Protein AF-0000000086528369 (afdb_homodimer)

Radius of gyration: 22.93 Å; Cα contacts (8 Å, |Δi|>4): 618; chains: 2; bounding box: 68×56×81 Å

Foldseek 3Di:
DWAEEEQEAALFPQSVLLLLVQLVVCLVVVHEYEYEYEDELPPDCPVVVPDDSVVVVVVSVVSRCVGQVVSVVSCVVSVGHYHYYYHYADPPPGDPLNRSQVVCVVVVGQEYTGEQDDDVPPPPDPGDPSRVVNVVRHPHYYHYGYPPDPRPPPPPPPPPPPPPPDD/DWAEEEQEAALFPQSVLLLVVQLVVCLVVVHEYEYEYEDELPPDCPVVVPDDSVVVSVVSVVSRVVGQVVSVVSCVVSVGHYHYYYHYADPPPGDPLNRSQVVCVVVVGQEYTGEQDDDVPPPPDPGDPSRVVNVVRHPHYYHYGYPPDDRPPPPPPPPPPPPPPDD

Organism: NCBI:txid488447

Secondary structure (DSSP, 8-state):
---EEEEEE-SSHHHHHHHHHHHHHHHHHT-EEEEEEEE------GGGGT--HHHHHHHHHHHHHHHHHHHHHHHHHTT-----EEEEPPTTT--HHHHHHHHHHHTT-SEEEEES--TTTTSS-SS-HHHHHHHHH-SS-EEEE-TTS------------------/---EEEEEE-SSHHHHHHHHHHHHHHHHHT-EEEEEEEE------GGGGT--HHHHHHHHHHHHHHHHHHHHHHHHHTT-----EEEEPPTTT--HHHHHHHHHHHTT-SEEEEES--TT-SSS-SS-HHHHHHHHH-SS-EEEE-TTS------------------

pLDDT: mean 82.81, std 19.91, range [28.86, 98.88]

Structure (mmCIF, N/CA/C/O backbone):
data_AF-0000000086528369-model_v1
#
loop_
_entity.id
_entity.type
_entity.pdbx_description
1 polymer 'Universal stress protein'
#
loop_
_atom_site.group_PDB
_atom_site.id
_atom_site.type_symbol
_atom_site.label_atom_id
_atom_site.label_alt_id
_atom_site.label_comp_id
_atom_site.label_asym_id
_atom_site.label_entity_id
_atom_site.label_seq_id
_atom_site.pdbx_PDB_ins_code
_atom_site.Cartn_x
_atom_site.Cartn_y
_atom_site.Cartn_z
_atom_site.occupancy
_atom_site.B_iso_or_equiv
_atom_site.auth_seq_id
_atom_site.auth_comp_id
_atom_site.auth_asym_id
_atom_site.auth_atom_id
_atom_site.pdbx_PDB_model_num
ATOM 1 N N . MET A 1 1 ? 15.805 -1.654 4.07 1 79.88 1 MET A N 1
ATOM 2 C CA . MET A 1 1 ? 15.266 -1.807 2.725 1 79.88 1 MET A CA 1
ATOM 3 C C . MET A 1 1 ? 14.648 -3.188 2.539 1 79.88 1 MET A C 1
ATOM 5 O O . MET A 1 1 ? 14.828 -4.07 3.381 1 79.88 1 MET A O 1
ATOM 9 N N . TYR A 1 2 ? 13.656 -3.344 1.543 1 91.25 2 TYR A N 1
ATOM 10 C CA . TYR A 1 2 ? 12.953 -4.602 1.339 1 91.25 2 TYR A CA 1
ATOM 11 C C . TYR A 1 2 ? 13.883 -5.668 0.774 1 91.25 2 TYR A C 1
ATOM 13 O O . TYR A 1 2 ? 14.734 -5.371 -0.068 1 91.25 2 TYR A O 1
ATOM 21 N N . SER A 1 3 ? 13.789 -6.875 1.273 1 96.06 3 SER A N 1
ATOM 22 C CA . SER A 1 3 ? 14.656 -7.98 0.874 1 96.06 3 SER A CA 1
ATOM 23 C C . SER A 1 3 ? 13.875 -9.047 0.116 1 96.06 3 SER A C 1
ATOM 25 O O . SER A 1 3 ? 14.406 -9.672 -0.807 1 96.06 3 SER A O 1
ATOM 27 N N . ASN A 1 4 ? 12.695 -9.328 0.524 1 98.12 4 ASN A N 1
ATOM 28 C CA . ASN A 1 4 ? 11.812 -10.312 -0.088 1 98.12 4 ASN A CA 1
ATOM 29 C C . ASN A 1 4 ? 10.453 -9.703 -0.432 1 98.12 4 ASN A C 1
ATOM 31 O O . ASN A 1 4 ? 9.664 -9.391 0.46 1 98.12 4 ASN A O 1
ATOM 35 N N . ILE A 1 5 ? 10.203 -9.625 -1.708 1 98.5 5 ILE A N 1
ATOM 36 C CA . ILE A 1 5 ? 9 -8.938 -2.164 1 98.5 5 ILE A CA 1
ATOM 37 C C . ILE A 1 5 ? 8.078 -9.93 -2.871 1 98.5 5 ILE A C 1
ATOM 39 O O . ILE A 1 5 ? 8.523 -10.703 -3.721 1 98.5 5 ILE A O 1
ATOM 43 N N . LEU A 1 6 ? 6.836 -9.992 -2.463 1 98.81 6 LEU A N 1
ATOM 44 C CA . LEU A 1 6 ? 5.809 -10.742 -3.178 1 98.81 6 LEU A CA 1
ATOM 45 C C . LEU A 1 6 ? 4.922 -9.797 -3.992 1 98.81 6 LEU A C 1
ATOM 47 O O . LEU A 1 6 ? 4.449 -8.789 -3.477 1 98.81 6 LEU A O 1
ATOM 51 N N . VAL A 1 7 ? 4.766 -10.078 -5.27 1 98.88 7 VAL A N 1
ATOM 52 C CA . VAL A 1 7 ? 3.822 -9.305 -6.074 1 98.88 7 VAL A CA 1
ATOM 53 C C . VAL A 1 7 ? 2.734 -10.227 -6.621 1 98.88 7 VAL A C 1
ATOM 55 O O . VAL A 1 7 ? 3.031 -11.281 -7.191 1 98.88 7 VAL A O 1
ATOM 58 N N . ALA A 1 8 ? 1.48 -9.852 -6.352 1 98.62 8 ALA A N 1
ATOM 59 C CA . ALA A 1 8 ? 0.336 -10.648 -6.793 1 98.62 8 ALA A CA 1
ATOM 60 C C . ALA A 1 8 ? -0.099 -10.25 -8.195 1 98.62 8 ALA A C 1
ATOM 62 O O . ALA A 1 8 ? -0.34 -9.07 -8.469 1 98.62 8 ALA A O 1
ATOM 63 N N . LEU A 1 9 ? -0.242 -11.258 -9.039 1 98 9 LEU A N 1
ATOM 64 C CA . LEU A 1 9 ? -0.611 -11.047 -10.43 1 98 9 LEU A CA 1
ATOM 65 C C . LEU A 1 9 ? -1.903 -11.781 -10.766 1 98 9 LEU A C 1
ATOM 67 O O . LEU A 1 9 ? -2.139 -12.891 -10.281 1 98 9 LEU A O 1
ATOM 71 N N . ASP A 1 10 ? -2.736 -11.133 -11.648 1 94.88 10 ASP A N 1
ATOM 72 C CA . ASP A 1 10 ? -3.973 -11.797 -12.047 1 94.88 10 ASP A CA 1
ATOM 73 C C . ASP A 1 10 ? -4.242 -11.625 -13.539 1 94.88 10 ASP A C 1
ATOM 75 O O . ASP A 1 10 ? -5.344 -11.906 -14.008 1 94.88 10 ASP A O 1
ATOM 79 N N . GLY A 1 11 ? -3.27 -11.062 -14.25 1 94.81 11 GLY A N 1
ATOM 80 C CA . GLY A 1 11 ? -3.387 -10.891 -15.688 1 94.81 11 GLY A CA 1
ATOM 81 C C . GLY A 1 11 ? -3.996 -9.555 -16.078 1 94.81 11 GLY A C 1
ATOM 82 O O . GLY A 1 11 ? -4.074 -9.227 -17.266 1 94.81 11 GLY A O 1
ATOM 83 N N . SER A 1 12 ? -4.492 -8.742 -15.203 1 93.06 12 SER A N 1
ATOM 84 C CA . SER A 1 12 ? -5.074 -7.43 -15.484 1 93.06 12 SER A CA 1
ATOM 85 C C . SER A 1 12 ? -3.992 -6.383 -15.727 1 93.06 12 SER A C 1
ATOM 87 O O . SER A 1 12 ? -2.83 -6.59 -15.375 1 93.06 12 SER A O 1
ATOM 89 N N . ASP A 1 13 ? -4.352 -5.258 -16.312 1 91.88 13 ASP A N 1
ATOM 90 C CA . ASP A 1 13 ? -3.447 -4.133 -16.516 1 91.88 13 ASP A CA 1
ATOM 91 C C . ASP A 1 13 ? -2.932 -3.58 -15.195 1 91.88 13 ASP A C 1
ATOM 93 O O . ASP A 1 13 ? -1.759 -3.219 -15.078 1 91.88 13 ASP A O 1
ATOM 97 N N . THR A 1 14 ? -3.809 -3.557 -14.227 1 93.56 14 THR A N 1
ATOM 98 C CA . THR A 1 14 ? -3.434 -3.02 -12.922 1 93.56 14 THR A CA 1
ATOM 99 C C . THR A 1 14 ? -2.391 -3.906 -12.25 1 93.56 14 THR A C 1
ATOM 101 O O . THR A 1 14 ? -1.441 -3.408 -11.641 1 93.56 14 THR A O 1
ATOM 104 N N . SER A 1 15 ? -2.562 -5.246 -12.367 1 96.19 15 SER A N 1
ATOM 105 C CA . SER A 1 15 ? -1.568 -6.137 -11.773 1 96.19 15 SER A CA 1
ATOM 106 C C . SER A 1 15 ? -0.247 -6.066 -12.539 1 96.19 15 SER A C 1
ATOM 108 O O . SER A 1 15 ? 0.821 -6.262 -11.953 1 96.19 15 SER A O 1
ATOM 110 N N . SER A 1 16 ? -0.316 -5.793 -13.852 1 95.88 16 SER A N 1
ATOM 111 C CA . SER A 1 16 ? 0.899 -5.578 -14.633 1 95.88 16 SER A CA 1
ATOM 112 C C . SER A 1 16 ? 1.646 -4.336 -14.156 1 95.88 16 SER A C 1
ATOM 114 O O . SER A 1 16 ? 2.875 -4.336 -14.07 1 95.88 16 SER A O 1
ATOM 116 N N . ARG A 1 17 ? 0.975 -3.309 -13.859 1 95.12 17 ARG A N 1
ATOM 117 C CA . ARG A 1 17 ? 1.581 -2.105 -13.305 1 95.12 17 ARG A CA 1
ATOM 118 C C . ARG A 1 17 ? 2.197 -2.387 -11.938 1 95.12 17 ARG A C 1
ATOM 120 O O . ARG A 1 17 ? 3.236 -1.822 -11.594 1 95.12 17 ARG A O 1
ATOM 127 N N . ALA A 1 18 ? 1.495 -3.23 -11.188 1 97.38 18 ALA A N 1
ATOM 128 C CA . ALA A 1 18 ? 2.059 -3.646 -9.906 1 97.38 18 ALA A CA 1
ATOM 129 C C . ALA A 1 18 ? 3.393 -4.363 -10.094 1 97.38 18 ALA A C 1
ATOM 131 O O . ALA A 1 18 ? 4.336 -4.152 -9.328 1 97.38 18 ALA A O 1
ATOM 132 N N . LEU A 1 19 ? 3.473 -5.199 -11.117 1 97.94 19 LEU A N 1
ATOM 133 C CA . LEU A 1 19 ? 4.73 -5.867 -11.43 1 97.94 19 LEU A CA 1
ATOM 134 C C . LEU A 1 19 ? 5.809 -4.855 -11.805 1 97.94 19 LEU A C 1
ATOM 136 O O . LEU A 1 19 ? 6.957 -4.98 -11.375 1 97.94 19 LEU A O 1
ATOM 140 N N . ASP A 1 20 ? 5.453 -3.859 -12.578 1 96.62 20 ASP A N 1
ATOM 141 C CA . ASP A 1 20 ? 6.402 -2.811 -12.93 1 96.62 20 ASP A CA 1
ATOM 142 C C . ASP A 1 20 ? 6.961 -2.129 -11.688 1 96.62 20 ASP A C 1
ATOM 144 O O . ASP A 1 20 ? 8.172 -1.925 -11.578 1 96.62 20 ASP A O 1
ATOM 148 N N . ALA A 1 21 ? 6.078 -1.82 -10.805 1 95.81 21 ALA A N 1
ATOM 149 C CA . ALA A 1 21 ? 6.496 -1.188 -9.555 1 95.81 21 ALA A CA 1
ATOM 150 C C . ALA A 1 21 ? 7.406 -2.113 -8.75 1 95.81 21 ALA A C 1
ATOM 152 O O . ALA A 1 21 ? 8.422 -1.674 -8.203 1 95.81 21 ALA A O 1
ATOM 153 N N . ALA A 1 22 ? 7.039 -3.363 -8.672 1 97.75 22 ALA A N 1
ATOM 154 C CA . ALA A 1 22 ? 7.816 -4.355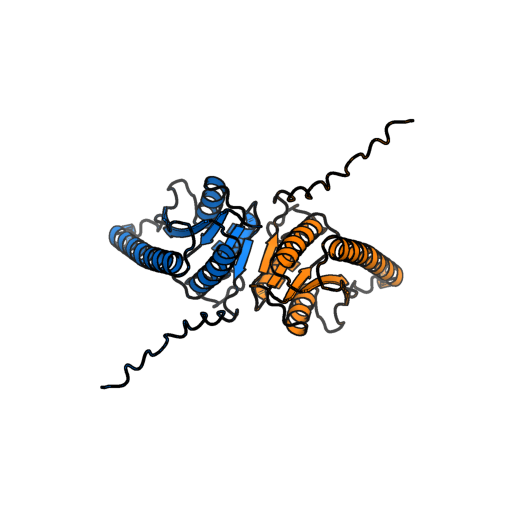 -7.938 1 97.75 22 ALA A CA 1
ATOM 155 C C . ALA A 1 22 ? 9.219 -4.504 -8.523 1 97.75 22 ALA A C 1
ATOM 157 O O . ALA A 1 22 ? 10.203 -4.566 -7.789 1 97.75 22 ALA A O 1
ATOM 158 N N . LEU A 1 23 ? 9.297 -4.539 -9.812 1 97.56 23 LEU A N 1
ATOM 159 C CA . LEU A 1 23 ? 10.57 -4.672 -10.508 1 97.56 23 LEU A CA 1
ATOM 160 C C . LEU A 1 23 ? 11.461 -3.463 -10.242 1 97.56 23 LEU A C 1
ATOM 162 O O . LEU A 1 23 ? 12.664 -3.609 -10.031 1 97.56 23 LEU A O 1
ATOM 166 N N . ALA A 1 24 ? 10.898 -2.324 -10.305 1 94.19 24 ALA A N 1
ATOM 167 C CA . ALA A 1 24 ? 11.656 -1.104 -10.031 1 94.19 24 ALA A CA 1
ATOM 168 C C . ALA A 1 24 ? 12.242 -1.119 -8.625 1 9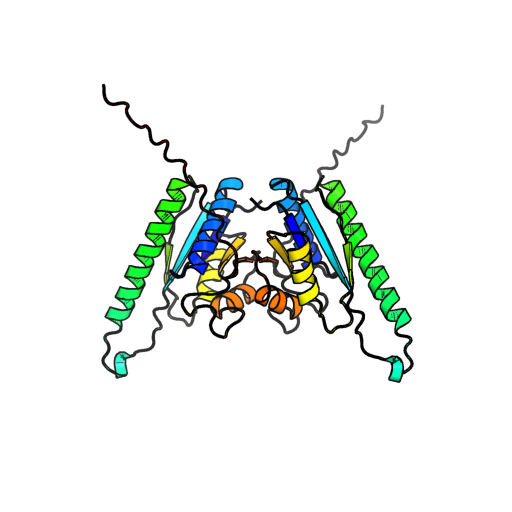4.19 24 ALA A C 1
ATOM 170 O O . ALA A 1 24 ? 13.43 -0.842 -8.438 1 94.19 24 ALA A O 1
ATOM 171 N N . ILE A 1 25 ? 11.445 -1.514 -7.664 1 94.38 25 ILE A N 1
ATOM 172 C CA . ILE A 1 25 ? 11.883 -1.55 -6.273 1 94.38 25 ILE A CA 1
ATOM 173 C C . ILE A 1 25 ? 12.945 -2.631 -6.098 1 94.38 25 ILE A C 1
ATOM 175 O O . ILE A 1 25 ? 14 -2.389 -5.492 1 94.38 25 ILE A O 1
ATOM 179 N N . ALA A 1 26 ? 12.688 -3.773 -6.648 1 96.5 26 ALA A N 1
ATOM 180 C CA . ALA A 1 26 ? 13.617 -4.887 -6.492 1 96.5 26 ALA A CA 1
ATOM 181 C C . ALA A 1 26 ? 14.953 -4.578 -7.152 1 96.5 26 ALA A C 1
ATOM 183 O O . ALA A 1 26 ? 16.016 -4.922 -6.617 1 96.5 26 ALA A O 1
ATOM 184 N N . SER A 1 27 ? 14.883 -3.953 -8.289 1 94.38 27 SER A N 1
ATOM 185 C CA . SER A 1 27 ? 16.109 -3.602 -9.008 1 94.38 27 SER A CA 1
ATOM 186 C C . SER A 1 27 ? 16.938 -2.607 -8.211 1 94.38 27 SER A C 1
ATOM 188 O O . SER A 1 27 ? 18.172 -2.695 -8.195 1 94.38 27 SER A O 1
ATOM 190 N N . GLU A 1 28 ? 16.312 -1.742 -7.551 1 88.19 28 GLU A N 1
ATOM 191 C CA . GLU A 1 28 ? 17 -0.691 -6.809 1 88.19 28 GLU A CA 1
ATOM 192 C C . GLU A 1 28 ? 17.531 -1.213 -5.473 1 88.19 28 GLU A C 1
ATOM 194 O O . GLU A 1 28 ? 18.562 -0.757 -4.988 1 88.19 28 GLU A O 1
ATOM 199 N N . THR A 1 29 ? 16.844 -2.143 -4.891 1 91.12 29 THR A N 1
ATOM 200 C CA . THR A 1 29 ? 17.172 -2.564 -3.537 1 91.12 29 THR A CA 1
ATOM 201 C C . THR A 1 29 ? 17.953 -3.877 -3.555 1 91.12 29 THR A C 1
ATOM 203 O O . THR A 1 29 ? 18.531 -4.273 -2.543 1 91.12 29 THR A O 1
ATOM 206 N N . GLY A 1 30 ? 17.906 -4.566 -4.688 1 94.5 30 GLY A N 1
ATOM 207 C CA . GLY A 1 30 ? 18.5 -5.895 -4.758 1 94.5 30 GLY A CA 1
ATOM 208 C C . GLY A 1 30 ? 17.625 -6.965 -4.125 1 94.5 30 GLY A C 1
ATOM 209 O O . GLY A 1 30 ? 18.109 -8.055 -3.799 1 94.5 30 GLY A O 1
ATOM 210 N N . ALA A 1 31 ? 16.438 -6.668 -3.922 1 96.88 31 ALA A N 1
ATOM 211 C CA . ALA A 1 31 ? 15.492 -7.59 -3.285 1 96.88 31 ALA A CA 1
ATOM 212 C C . ALA A 1 31 ? 15.164 -8.766 -4.207 1 96.88 31 ALA A C 1
ATOM 214 O O . ALA A 1 31 ? 15.203 -8.625 -5.43 1 96.88 31 ALA A O 1
ATOM 215 N N . ARG A 1 32 ? 14.875 -9.867 -3.582 1 98.56 32 ARG A N 1
ATOM 216 C CA . ARG A 1 32 ? 14.273 -10.977 -4.312 1 98.56 32 ARG A CA 1
ATOM 217 C C . ARG A 1 32 ? 12.789 -10.734 -4.559 1 98.56 32 ARG A C 1
ATOM 219 O O . ARG A 1 32 ? 12.07 -10.305 -3.656 1 98.56 32 ARG A O 1
ATOM 226 N N . LEU A 1 33 ? 12.391 -10.992 -5.789 1 98.69 33 LEU A N 1
ATOM 227 C CA . LEU A 1 33 ? 11.008 -10.734 -6.172 1 98.69 33 LEU A CA 1
ATOM 228 C C . LEU A 1 33 ? 10.297 -12.031 -6.523 1 98.69 33 LEU A C 1
ATOM 230 O O . LEU A 1 33 ? 10.789 -12.82 -7.336 1 98.69 33 LEU A O 1
ATOM 234 N N . THR A 1 34 ? 9.164 -12.273 -5.891 1 98.81 34 THR A N 1
ATOM 235 C CA . THR A 1 34 ? 8.336 -13.438 -6.184 1 98.81 34 THR A CA 1
ATOM 236 C C . THR A 1 34 ? 6.996 -13.016 -6.777 1 98.81 3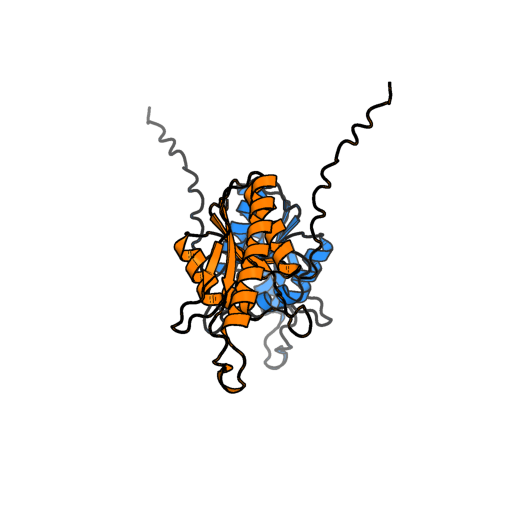4 THR A C 1
ATOM 238 O O . THR A 1 34 ? 6.059 -12.695 -6.043 1 98.81 34 THR A O 1
ATOM 241 N N . PRO A 1 35 ? 6.898 -13.023 -8.094 1 98.88 35 PRO A N 1
ATOM 242 C CA . PRO A 1 35 ? 5.578 -12.883 -8.719 1 98.88 35 PRO A CA 1
ATOM 243 C C . PRO A 1 35 ? 4.707 -14.125 -8.539 1 98.88 35 PRO A C 1
ATOM 245 O O . PRO A 1 35 ? 5.188 -15.25 -8.711 1 98.88 35 PRO A O 1
ATOM 248 N N . VAL A 1 36 ? 3.449 -13.891 -8.156 1 98.56 36 VAL A N 1
ATOM 249 C CA . VAL A 1 36 ? 2.604 -15.062 -7.934 1 98.56 36 VAL A CA 1
ATOM 250 C C . VAL A 1 36 ? 1.271 -14.883 -8.656 1 98.56 36 VAL A C 1
ATOM 252 O O . VAL A 1 36 ? 0.708 -13.781 -8.664 1 98.56 36 VAL A O 1
ATOM 255 N N . TYR A 1 37 ? 0.848 -15.867 -9.305 1 97.19 37 TYR A N 1
ATOM 256 C CA . TYR A 1 37 ? -0.488 -16.047 -9.859 1 97.19 37 TYR A CA 1
ATOM 257 C C . TYR A 1 37 ? -1.246 -17.141 -9.117 1 97.19 37 TYR A C 1
ATOM 259 O O . TYR A 1 37 ? -0.815 -18.297 -9.102 1 97.19 37 TYR A O 1
ATOM 267 N N . VAL A 1 38 ? -2.375 -16.766 -8.461 1 94.06 38 VAL A N 1
ATOM 268 C CA . VAL A 1 38 ? -3.117 -17.719 -7.648 1 94.06 38 VAL A CA 1
ATOM 269 C C . VAL A 1 38 ? -4.328 -18.234 -8.422 1 94.06 38 VAL A C 1
ATOM 271 O O . VAL A 1 38 ? -5.105 -17.438 -8.969 1 94.06 38 VAL A O 1
ATOM 274 N N . VAL A 1 39 ? -4.457 -19.484 -8.461 1 88.75 39 VAL A N 1
ATOM 275 C CA . VAL A 1 39 ? -5.574 -20.141 -9.141 1 88.75 39 VAL A CA 1
ATOM 276 C C . VAL A 1 39 ? -6.559 -20.688 -8.102 1 88.75 39 VAL A C 1
ATOM 278 O O . VAL A 1 39 ? -6.164 -21.359 -7.156 1 88.75 39 VAL A O 1
ATOM 281 N N . ASP A 1 40 ? -7.797 -20.188 -8.203 1 78.75 40 ASP A N 1
ATOM 282 C CA . ASP A 1 40 ? -8.859 -20.719 -7.359 1 78.75 40 ASP A CA 1
ATOM 283 C C . ASP A 1 40 ? -9.664 -21.781 -8.109 1 78.75 40 ASP A C 1
ATOM 285 O O . ASP A 1 40 ? -10.438 -21.453 -9.016 1 78.75 40 ASP A O 1
ATOM 289 N N . PHE A 1 41 ? -9.352 -23.031 -7.785 1 66.56 41 PHE A N 1
ATOM 290 C CA . PHE A 1 41 ? -10.047 -24.125 -8.453 1 66.56 41 PHE A CA 1
ATOM 291 C C . PHE A 1 41 ? -11.43 -24.344 -7.852 1 66.56 41 PHE A C 1
ATOM 293 O O . PHE A 1 41 ? -12.242 -25.094 -8.383 1 66.56 41 PHE A O 1
ATOM 300 N N . LEU A 1 42 ? -11.688 -23.734 -6.621 1 58 42 LEU A N 1
ATOM 301 C CA . LEU A 1 42 ? -13 -24.016 -6.055 1 58 42 LEU A CA 1
ATOM 302 C C . LEU A 1 42 ? -14.109 -23.469 -6.945 1 58 42 LEU A C 1
ATOM 304 O O . LEU A 1 42 ? -15.234 -23.266 -6.484 1 58 42 LEU A O 1
ATOM 308 N N . VAL A 1 43 ? -13.828 -23.125 -8.164 1 50 43 VAL A N 1
ATOM 309 C CA . VAL A 1 43 ? -15.008 -22.797 -8.953 1 50 43 VAL A CA 1
ATOM 310 C C . VAL A 1 43 ? -16.094 -23.844 -8.719 1 50 43 VAL A C 1
ATOM 312 O O . VAL A 1 43 ? -15.867 -25.047 -8.898 1 50 43 VAL A O 1
ATOM 315 N N . PRO A 1 44 ? -17.062 -23.656 -7.91 1 48.25 44 PRO A N 1
ATOM 316 C CA . PRO A 1 44 ? -18.109 -24.672 -7.77 1 48.25 44 PRO A CA 1
ATOM 317 C C . PRO A 1 44 ? -18.266 -25.531 -9.016 1 48.25 44 PRO A C 1
ATOM 319 O O . PRO A 1 44 ? -17.859 -25.141 -10.109 1 48.25 44 PRO A O 1
ATOM 322 N N . ALA A 1 45 ? -18.891 -26.797 -8.711 1 45.03 45 ALA A N 1
ATOM 323 C CA . ALA A 1 45 ? -19.516 -27.875 -9.453 1 45.03 45 ALA A CA 1
ATOM 324 C C . ALA A 1 45 ? -20.359 -27.328 -10.609 1 45.03 45 ALA A C 1
ATOM 326 O O . ALA A 1 45 ? -21.531 -26.984 -10.422 1 45.03 45 ALA A O 1
ATOM 327 N N . TYR A 1 46 ? -19.984 -26.359 -11.242 1 44.97 46 TYR A N 1
ATOM 328 C CA . TYR A 1 46 ? -20.781 -26.312 -12.453 1 44.97 46 TYR A CA 1
ATOM 329 C C . TYR A 1 46 ? -21.062 -27.719 -12.984 1 44.97 46 TYR A C 1
ATOM 331 O O . TYR A 1 46 ? -21.328 -27.891 -14.172 1 44.97 46 TYR A O 1
ATOM 339 N N . ASP A 1 47 ? -20.672 -28.641 -12.25 1 45.81 47 ASP A N 1
ATOM 340 C CA . ASP A 1 47 ? -21.172 -29.938 -12.695 1 45.81 47 ASP A CA 1
ATOM 341 C C . ASP A 1 47 ? -22.656 -29.859 -13.023 1 45.81 47 ASP A C 1
ATOM 343 O O . ASP A 1 47 ? -23.219 -30.797 -13.617 1 45.81 47 ASP A O 1
ATOM 347 N N . MET A 1 48 ? -23.328 -28.984 -12.344 1 46.06 48 MET A N 1
ATOM 348 C CA . MET A 1 48 ? -24.75 -29.219 -12.578 1 46.06 48 MET A CA 1
ATOM 349 C C . MET A 1 48 ? -25.109 -28.938 -14.039 1 46.06 48 MET A C 1
ATOM 351 O O . MET A 1 48 ? -26.125 -29.438 -14.531 1 46.06 48 MET A O 1
ATOM 355 N N . TYR A 1 49 ? -24.5 -27.891 -14.594 1 51.59 49 TYR A N 1
ATOM 356 C CA . TYR A 1 49 ? -25.062 -27.625 -15.914 1 51.59 49 TYR A CA 1
ATOM 357 C C . TYR A 1 49 ? -24.219 -28.281 -17 1 51.59 49 TYR A C 1
ATOM 359 O O . TYR A 1 49 ? -24.297 -27.922 -18.172 1 51.59 49 TYR A O 1
ATOM 367 N N . GLY A 1 50 ? -23.375 -29.234 -16.562 1 55.25 50 GLY A N 1
ATOM 368 C CA . GLY A 1 50 ? -22.75 -30.062 -17.594 1 55.25 50 GLY A CA 1
ATOM 369 C C . GLY A 1 50 ? -21.406 -29.531 -18.047 1 55.25 50 GLY A C 1
ATOM 370 O O . GLY A 1 50 ? -20.844 -29.984 -19.047 1 55.25 50 GLY A O 1
ATOM 371 N N . TYR A 1 51 ? -21.062 -28.312 -17.516 1 55.62 51 TYR A N 1
ATOM 372 C CA . TYR A 1 51 ? -19.781 -27.859 -18.031 1 55.62 51 TYR A CA 1
ATOM 373 C C . TYR A 1 51 ? -18.625 -28.562 -17.312 1 55.62 51 TYR A C 1
ATOM 375 O O . TYR A 1 51 ? -18.703 -28.828 -16.109 1 55.62 51 TYR A O 1
ATOM 383 N N . ASP A 1 52 ? -17.766 -29.156 -18.031 1 60.66 52 ASP A N 1
ATOM 384 C CA . ASP A 1 52 ? -16.578 -29.859 -17.578 1 60.66 52 ASP A CA 1
ATOM 385 C C . ASP A 1 52 ? -15.617 -28.906 -16.859 1 60.66 52 ASP A C 1
ATOM 387 O O . ASP A 1 52 ? -15.008 -28.047 -17.484 1 60.66 52 ASP A O 1
ATOM 391 N N . PRO A 1 53 ? -15.617 -28.859 -15.57 1 64.38 53 PRO A N 1
ATOM 392 C CA . PRO A 1 53 ? -14.75 -28 -14.766 1 64.38 53 PRO A CA 1
ATOM 393 C C . PRO A 1 53 ? -13.289 -28.062 -15.195 1 64.38 53 PRO A C 1
ATOM 395 O O . PRO A 1 53 ? -12.523 -27.125 -14.953 1 64.38 53 PRO A O 1
ATOM 398 N N . SER A 1 54 ? -12.961 -29.156 -15.938 1 67.62 54 SER A N 1
ATOM 399 C CA . SER A 1 54 ? -11.57 -29.328 -16.359 1 67.62 54 SER A CA 1
ATOM 400 C C . SER A 1 54 ? -11.156 -28.266 -17.359 1 67.62 54 SER A C 1
ATOM 402 O O . SER A 1 54 ? -9.992 -27.859 -17.391 1 67.62 54 SER A O 1
ATOM 404 N N . ILE A 1 55 ? -12.125 -27.797 -18.141 1 68 55 ILE A N 1
ATOM 405 C CA . ILE A 1 55 ? -11.82 -26.812 -19.172 1 68 55 ILE A CA 1
ATOM 406 C C . ILE A 1 55 ? -11.5 -25.469 -18.516 1 68 55 ILE A C 1
ATOM 408 O O . ILE A 1 55 ? -10.562 -24.781 -18.922 1 68 55 ILE A O 1
ATOM 412 N N . LEU A 1 56 ? -12.234 -25.188 -17.531 1 71.38 56 LEU A N 1
ATOM 413 C CA . LEU A 1 56 ? -12.016 -23.922 -16.844 1 71.38 56 LEU A CA 1
ATOM 414 C C . LEU A 1 56 ? -10.688 -23.922 -16.094 1 71.38 56 LEU A C 1
ATOM 416 O O . LEU A 1 56 ? -9.953 -22.938 -16.109 1 71.38 56 LEU A O 1
ATOM 420 N N . VAL A 1 57 ? -10.414 -25.047 -15.602 1 73.06 57 VAL A N 1
ATOM 421 C CA . VAL A 1 57 ? -9.156 -25.219 -14.875 1 73.06 57 VAL A CA 1
ATOM 422 C C . VAL A 1 57 ? -7.98 -25.062 -15.828 1 73.06 57 VAL A C 1
ATOM 424 O O . VAL A 1 57 ? -6.996 -24.391 -15.516 1 73.06 57 VAL A O 1
ATOM 427 N N . ASP A 1 58 ? -8.164 -25.625 -16.969 1 78.62 58 ASP A N 1
ATOM 428 C CA . ASP A 1 58 ? -7.105 -25.547 -17.969 1 78.62 58 ASP A CA 1
ATOM 429 C C . ASP A 1 58 ? -6.906 -24.109 -18.453 1 78.62 58 ASP A C 1
ATOM 431 O O . ASP A 1 58 ? -5.773 -23.672 -18.672 1 78.62 58 ASP A O 1
ATOM 435 N N . ALA A 1 59 ? -7.977 -23.438 -18.578 1 81.44 59 ALA A N 1
ATOM 436 C CA . ALA A 1 59 ? -7.898 -22.062 -19.031 1 81.44 59 ALA A CA 1
ATOM 437 C C . ALA A 1 59 ? -7.18 -21.172 -18.016 1 81.44 59 ALA A C 1
ATOM 439 O O . ALA A 1 59 ? -6.363 -20.328 -18.375 1 81.44 59 ALA A O 1
ATOM 440 N N . PHE A 1 60 ? -7.422 -21.391 -16.797 1 81.5 60 PHE A N 1
ATOM 441 C CA . PHE A 1 60 ? -6.777 -20.609 -15.758 1 81.5 60 PHE A CA 1
ATOM 442 C C . PHE A 1 60 ? -5.293 -20.953 -15.656 1 81.5 60 PHE A C 1
ATOM 444 O O . PHE A 1 60 ? -4.465 -20.062 -15.43 1 81.5 60 PHE A O 1
ATOM 451 N N . ARG A 1 61 ? -5.062 -22.141 -15.844 1 83.62 61 ARG A N 1
ATOM 452 C CA . ARG A 1 61 ? -3.664 -22.562 -15.812 1 83.62 61 ARG A CA 1
ATOM 453 C C . ARG A 1 61 ? -2.885 -21.953 -16.969 1 83.62 61 ARG A C 1
ATOM 455 O O . ARG A 1 61 ? -1.75 -21.516 -16.812 1 83.62 61 ARG A O 1
ATOM 462 N N . GLU A 1 62 ? -3.496 -21.969 -18.094 1 90.31 62 GLU A N 1
ATOM 463 C CA . GLU A 1 62 ? -2.85 -21.375 -19.266 1 90.31 62 GLU A CA 1
ATOM 464 C C . GLU A 1 62 ? -2.604 -19.891 -19.062 1 90.31 62 GLU A C 1
ATOM 466 O O . GLU A 1 62 ? -1.537 -19.375 -19.406 1 90.31 62 GLU A O 1
ATOM 471 N N . GLU A 1 63 ? -3.561 -19.281 -18.531 1 92.06 63 GLU A N 1
ATOM 472 C CA . GLU A 1 63 ? -3.393 -17.859 -18.234 1 92.06 63 GLU A CA 1
ATOM 473 C C . GLU A 1 63 ? -2.291 -17.641 -17.203 1 92.06 63 GLU A C 1
ATOM 475 O O . GLU A 1 63 ? -1.482 -16.719 -17.344 1 92.06 63 GLU A O 1
ATOM 480 N N . GLY A 1 64 ? -2.271 -18.484 -16.234 1 94.44 64 GLY A N 1
ATOM 481 C CA . GLY A 1 64 ? -1.222 -18.422 -15.227 1 94.44 64 GLY A CA 1
ATOM 482 C C . GLY A 1 64 ? 0.172 -18.562 -15.812 1 94.44 64 GLY A C 1
ATOM 483 O O . GLY A 1 64 ? 1.086 -17.828 -15.438 1 94.44 64 GLY A O 1
ATOM 484 N N . LEU A 1 65 ? 0.252 -19.469 -16.781 1 95.38 65 LEU A N 1
ATOM 485 C CA . LEU A 1 65 ? 1.539 -19.703 -17.438 1 95.38 65 LEU A CA 1
ATOM 486 C C . LEU A 1 65 ? 1.953 -18.469 -18.25 1 95.38 65 LEU A C 1
ATOM 488 O O . LEU A 1 65 ? 3.113 -18.062 -18.203 1 95.38 65 LEU A O 1
ATOM 492 N N . ARG A 1 66 ? 1.021 -17.938 -18.906 1 96.94 66 ARG A N 1
ATOM 493 C CA . ARG A 1 66 ? 1.305 -16.734 -19.688 1 96.94 66 ARG A CA 1
ATOM 494 C C . ARG A 1 66 ? 1.769 -15.594 -18.797 1 96.94 66 ARG A C 1
ATOM 496 O O . ARG A 1 66 ? 2.775 -14.945 -19.078 1 96.94 66 ARG A O 1
ATOM 503 N N . VAL A 1 67 ? 1.082 -15.375 -17.719 1 97.44 67 VAL A N 1
ATOM 504 C CA . VAL A 1 67 ? 1.354 -14.281 -16.797 1 97.44 67 VAL A CA 1
ATOM 505 C C . VAL A 1 67 ? 2.709 -14.5 -16.125 1 97.44 67 VAL A C 1
ATOM 507 O O . VAL A 1 67 ? 3.52 -13.57 -16.031 1 97.44 67 VAL A O 1
ATOM 510 N N . THR A 1 68 ? 2.984 -15.695 -15.703 1 98 68 THR A N 1
ATOM 511 C CA . THR A 1 68 ? 4.227 -15.977 -14.984 1 98 68 THR A CA 1
ATOM 512 C C . THR A 1 68 ? 5.41 -15.992 -15.945 1 98 68 THR A C 1
ATOM 514 O O . THR A 1 68 ? 6.523 -15.617 -15.57 1 98 68 THR A O 1
ATOM 517 N N . ASP A 1 69 ? 5.195 -16.391 -17.188 1 98.19 69 ASP A N 1
ATOM 518 C CA . ASP A 1 69 ? 6.25 -16.328 -18.203 1 98.19 69 ASP A CA 1
ATOM 519 C C . ASP A 1 69 ? 6.641 -14.875 -18.484 1 98.19 69 ASP A C 1
ATOM 521 O O . ASP A 1 69 ? 7.824 -14.555 -18.594 1 98.19 69 ASP A O 1
ATOM 525 N N . ASP A 1 70 ? 5.645 -14.07 -18.672 1 98.38 70 ASP A N 1
ATOM 526 C CA . ASP A 1 70 ? 5.91 -12.648 -18.859 1 98.38 70 ASP A CA 1
ATOM 527 C C . ASP A 1 70 ? 6.695 -12.07 -17.688 1 98.38 70 ASP A C 1
ATOM 529 O O . ASP A 1 70 ? 7.66 -11.328 -17.875 1 98.38 70 ASP A O 1
ATOM 533 N N . ALA A 1 71 ? 6.324 -12.43 -16.469 1 98.69 71 ALA A N 1
ATOM 534 C CA . ALA A 1 71 ? 7.023 -11.969 -15.281 1 98.69 71 ALA A CA 1
ATOM 535 C C . ALA A 1 71 ? 8.477 -12.438 -15.281 1 98.69 71 ALA A C 1
ATOM 537 O O . ALA A 1 71 ? 9.383 -11.664 -14.961 1 98.69 71 ALA A O 1
ATOM 538 N N . ALA A 1 72 ? 8.68 -13.656 -15.648 1 98.62 72 ALA A N 1
ATOM 539 C CA . ALA A 1 72 ? 10.031 -14.211 -15.695 1 98.62 72 ALA A CA 1
ATOM 540 C C . ALA A 1 72 ? 10.898 -13.438 -16.688 1 98.62 72 ALA A C 1
ATOM 542 O O . ALA A 1 72 ? 12.055 -13.125 -16.391 1 98.62 72 ALA A O 1
ATOM 543 N N . ARG A 1 73 ? 10.367 -13.188 -17.797 1 98.56 73 ARG A N 1
ATOM 544 C CA . ARG A 1 73 ? 11.086 -12.43 -18.812 1 98.56 73 ARG A CA 1
ATOM 545 C C . ARG A 1 73 ? 11.461 -11.047 -18.297 1 98.56 73 ARG A C 1
ATOM 547 O O . ARG A 1 73 ? 12.586 -10.578 -18.5 1 98.56 73 ARG A O 1
ATOM 554 N N . ARG A 1 74 ? 10.578 -10.438 -17.641 1 98.44 74 ARG A N 1
ATOM 555 C CA . ARG A 1 74 ? 10.805 -9.086 -17.156 1 98.44 74 ARG A CA 1
ATOM 556 C C . ARG A 1 74 ? 11.805 -9.07 -16.016 1 98.44 74 ARG A C 1
ATOM 558 O O . ARG A 1 74 ? 12.602 -8.141 -15.891 1 98.44 74 ARG A O 1
ATOM 565 N N . LEU A 1 75 ? 11.719 -10.078 -15.18 1 98.56 75 LEU A N 1
ATOM 566 C CA . LEU A 1 75 ? 12.734 -10.227 -14.141 1 98.56 75 LEU A CA 1
ATOM 567 C C . LEU A 1 75 ? 14.125 -10.336 -14.758 1 98.56 75 LEU A C 1
ATOM 569 O O . LEU A 1 75 ? 15.047 -9.625 -14.344 1 98.56 75 LEU A O 1
ATOM 573 N N . LYS A 1 76 ? 14.211 -11.18 -15.695 1 98.19 76 LYS A N 1
ATOM 574 C CA . LYS A 1 76 ? 15.492 -11.406 -16.359 1 98.19 76 LYS A CA 1
ATOM 575 C C . LYS A 1 76 ? 15.992 -10.133 -17.047 1 98.19 76 LYS A C 1
ATOM 577 O O . LYS A 1 76 ? 17.172 -9.781 -16.938 1 98.19 76 LYS A O 1
ATOM 582 N N . ALA A 1 77 ? 15.125 -9.453 -17.703 1 97.81 77 ALA A N 1
ATOM 583 C CA . ALA A 1 77 ? 15.477 -8.242 -18.453 1 97.81 77 ALA A CA 1
ATOM 584 C C . ALA A 1 77 ? 16.016 -7.168 -17.516 1 97.81 77 ALA A C 1
ATOM 586 O O . ALA A 1 77 ? 16.844 -6.344 -17.922 1 97.81 77 ALA A O 1
ATOM 587 N N . ARG A 1 78 ? 15.641 -7.227 -16.266 1 97.12 78 ARG A N 1
ATOM 588 C CA . ARG A 1 78 ? 16.031 -6.191 -15.328 1 97.12 78 ARG A CA 1
ATOM 589 C C . ARG A 1 78 ? 17.047 -6.727 -14.312 1 97.12 78 ARG A C 1
ATOM 591 O O . ARG A 1 78 ? 17.406 -6.035 -13.359 1 97.12 78 ARG A O 1
ATOM 598 N N . ASP A 1 79 ? 17.438 -7.984 -14.523 1 97.69 79 ASP A N 1
ATOM 599 C CA . ASP A 1 79 ? 18.406 -8.656 -13.656 1 97.69 79 ASP A CA 1
ATOM 600 C C . ASP A 1 79 ? 17.922 -8.672 -12.211 1 97.69 79 ASP A C 1
ATOM 602 O O . ASP A 1 79 ? 18.672 -8.336 -11.297 1 97.69 79 ASP A O 1
ATOM 606 N N . VAL A 1 80 ? 16.656 -8.93 -12.047 1 98.19 80 VAL A N 1
ATOM 607 C CA . VAL A 1 80 ? 16.062 -9.039 -10.719 1 98.19 80 VAL A CA 1
ATOM 608 C C . VAL A 1 80 ? 15.977 -10.516 -10.312 1 98.19 80 VAL A C 1
ATOM 610 O O . VAL A 1 80 ? 15.508 -11.352 -11.086 1 98.19 80 VAL A O 1
ATOM 613 N N . ALA A 1 81 ? 16.438 -10.781 -9.102 1 98.38 81 ALA A N 1
ATOM 614 C CA . ALA A 1 81 ? 16.391 -12.156 -8.602 1 98.38 81 ALA A CA 1
ATOM 615 C C . ALA A 1 81 ? 14.969 -12.547 -8.219 1 98.38 81 ALA A C 1
ATOM 617 O O . ALA A 1 81 ? 14.227 -11.742 -7.648 1 98.38 81 ALA A O 1
ATOM 618 N N . GLY A 1 82 ? 14.578 -13.766 -8.539 1 97.88 82 GLY A N 1
ATOM 619 C CA . GLY A 1 82 ? 13.281 -14.305 -8.156 1 97.88 82 GLY A CA 1
ATOM 620 C C . GLY A 1 82 ? 12.68 -15.219 -9.195 1 97.88 82 GLY A C 1
ATOM 621 O O . GLY A 1 82 ? 13.219 -15.352 -10.297 1 97.88 82 GLY A O 1
ATOM 622 N N . THR A 1 83 ? 11.672 -15.922 -8.789 1 96.88 83 THR A N 1
ATOM 623 C CA . THR A 1 83 ? 10.992 -16.859 -9.664 1 96.88 83 THR A CA 1
ATOM 624 C C . THR A 1 83 ? 9.477 -16.719 -9.547 1 96.88 83 THR A C 1
ATOM 626 O O . THR A 1 83 ? 8.922 -16.828 -8.453 1 96.88 83 THR A O 1
ATOM 629 N N . PRO A 1 84 ? 8.875 -16.469 -10.719 1 98.31 84 PRO A N 1
ATOM 630 C CA . PRO A 1 84 ? 7.414 -16.453 -10.688 1 98.31 84 PRO A CA 1
ATOM 631 C C . PRO A 1 84 ? 6.82 -17.828 -10.344 1 98.31 84 PRO A C 1
ATOM 633 O O . PRO A 1 84 ? 7.418 -18.859 -10.656 1 98.31 84 PRO A O 1
ATOM 636 N N . GLN A 1 85 ? 5.691 -17.812 -9.711 1 96.56 85 GLN A N 1
ATOM 637 C CA . GLN A 1 85 ? 5.066 -19.078 -9.367 1 96.56 85 GLN A CA 1
ATOM 638 C C . GLN A 1 85 ? 3.557 -19.031 -9.57 1 96.56 85 GLN A C 1
ATOM 640 O O . GLN A 1 85 ? 2.947 -17.969 -9.469 1 96.56 85 GLN A O 1
ATOM 645 N N . ILE A 1 86 ? 3.012 -20.156 -9.914 1 95.12 86 ILE A N 1
ATOM 646 C CA . ILE A 1 86 ? 1.572 -20.406 -9.898 1 95.12 86 ILE A CA 1
ATOM 647 C C . ILE A 1 86 ? 1.192 -21.156 -8.625 1 95.12 86 ILE A C 1
ATOM 649 O O . ILE A 1 86 ? 1.783 -22.188 -8.305 1 95.12 86 ILE A O 1
ATOM 653 N N . SER A 1 87 ? 0.324 -20.562 -7.875 1 92.94 87 SER A N 1
ATOM 654 C CA . SER A 1 87 ? -0.094 -21.172 -6.613 1 92.94 87 SER A CA 1
ATOM 655 C C . SER A 1 87 ? -1.58 -21.516 -6.629 1 92.94 87 SER A C 1
ATOM 657 O O . SER A 1 87 ? -2.396 -20.719 -7.109 1 92.94 87 SER A O 1
ATOM 659 N N . ASN A 1 88 ? -1.897 -22.672 -6.086 1 87.69 88 ASN A N 1
ATOM 660 C CA . ASN A 1 88 ? -3.289 -23.109 -6.02 1 87.69 88 ASN A CA 1
ATOM 661 C C . ASN A 1 88 ? -3.881 -22.875 -4.633 1 87.69 88 ASN A C 1
ATOM 663 O O . ASN A 1 88 ? -3.205 -23.094 -3.623 1 87.69 88 ASN A O 1
ATOM 667 N N . VAL A 1 89 ? -5.145 -22.391 -4.68 1 84.25 89 VAL A N 1
ATOM 668 C CA . VAL A 1 89 ? -5.855 -22.312 -3.408 1 84.25 89 VAL A CA 1
ATOM 669 C C . VAL A 1 89 ? -6.137 -23.719 -2.885 1 84.25 89 VAL A C 1
ATOM 671 O O . VAL A 1 89 ? -6.492 -24.609 -3.654 1 84.25 89 VAL A O 1
ATOM 674 N N . ALA A 1 90 ? -5.781 -23.953 -1.619 1 75.12 90 ALA A N 1
ATOM 675 C CA . ALA A 1 90 ? -6.059 -25.266 -1.033 1 75.12 90 ALA A CA 1
ATOM 676 C C . ALA A 1 90 ? -7.559 -25.5 -0.905 1 75.12 90 ALA A C 1
ATOM 678 O O . ALA A 1 90 ? -8.336 -24.562 -0.751 1 75.12 90 ALA A O 1
ATOM 679 N N . PRO A 1 91 ? -8.008 -26.734 -1.131 1 68.44 91 PRO A N 1
ATOM 680 C CA . PRO A 1 91 ? -9.422 -27.094 -1.04 1 68.44 91 PRO A CA 1
ATOM 681 C C . PRO A 1 91 ? -10.047 -26.703 0.296 1 68.44 91 PRO A C 1
ATOM 683 O O . PRO A 1 91 ? -11.25 -26.438 0.365 1 68.44 91 PRO A O 1
ATOM 686 N N . ALA A 1 92 ? -9.344 -26.641 1.344 1 61.31 92 ALA A N 1
ATOM 687 C CA . ALA A 1 92 ? -9.914 -26.5 2.682 1 61.31 92 ALA A CA 1
ATOM 688 C C . ALA A 1 92 ? -10.414 -25.078 2.926 1 61.31 92 ALA A C 1
ATOM 690 O O . ALA A 1 92 ? -10.375 -24.594 4.059 1 61.31 92 ALA A O 1
ATOM 691 N N . GLY A 1 93 ? -10.93 -24.469 1.871 1 64.94 93 GLY A N 1
ATOM 692 C CA . GLY A 1 93 ? -11.609 -23.203 2.146 1 64.94 93 GLY A CA 1
ATOM 693 C C . GLY A 1 93 ? -10.695 -22 2.078 1 64.94 93 GLY A C 1
ATOM 694 O O . GLY A 1 93 ? -11.078 -20.891 2.455 1 64.94 93 GLY A O 1
ATOM 695 N N . GLU A 1 94 ? -9.555 -22.281 1.722 1 74.94 94 GLU A N 1
ATOM 696 C CA . GLU A 1 94 ? -8.703 -21.125 1.533 1 74.94 94 GLU A CA 1
ATOM 697 C C . GLU A 1 94 ? -9.07 -20.359 0.258 1 74.94 94 GLU A C 1
ATOM 699 O O . GLU A 1 94 ? -9.445 -20.969 -0.746 1 74.94 94 GLU A O 1
ATOM 704 N N . ASP A 1 95 ? -9.148 -19.047 0.443 1 89.5 95 ASP A N 1
ATOM 705 C CA . ASP A 1 95 ? -9.422 -18.219 -0.729 1 89.5 95 ASP A CA 1
ATOM 706 C C . ASP A 1 95 ? -8.172 -17.484 -1.197 1 89.5 95 ASP A C 1
ATOM 708 O O . ASP A 1 95 ? -7.082 -17.703 -0.658 1 89.5 95 ASP A O 1
ATOM 712 N N . ILE A 1 96 ? -8.211 -16.797 -2.221 1 92.38 96 ILE A N 1
ATOM 713 C CA . ILE A 1 96 ? -7.098 -16.156 -2.922 1 92.38 96 ILE A CA 1
ATOM 714 C C . ILE A 1 96 ? -6.336 -15.242 -1.967 1 92.38 96 ILE A C 1
ATOM 716 O O . ILE A 1 96 ? -5.113 -15.336 -1.854 1 92.38 96 ILE A O 1
ATOM 720 N N . PRO A 1 97 ? -7.039 -14.438 -1.16 1 95.19 97 PRO A N 1
ATOM 721 C CA . PRO A 1 97 ? -6.309 -13.57 -0.226 1 95.19 97 PRO A CA 1
ATOM 722 C C . PRO A 1 97 ? -5.504 -14.359 0.801 1 95.19 97 PRO A C 1
ATOM 724 O O . PRO A 1 97 ? -4.359 -14.016 1.095 1 95.19 97 PRO A O 1
ATOM 727 N N . HIS A 1 98 ? -6.07 -15.43 1.315 1 94.75 98 HIS A N 1
ATOM 728 C CA . HIS A 1 98 ? -5.367 -16.266 2.281 1 94.75 98 HIS A CA 1
ATOM 729 C C . HIS A 1 98 ? -4.137 -16.906 1.658 1 94.75 98 HIS A C 1
ATOM 731 O O . HIS A 1 98 ? -3.096 -17.031 2.309 1 94.75 98 HIS A O 1
ATOM 737 N N . ARG A 1 99 ? -4.301 -17.297 0.424 1 95.25 99 ARG A N 1
ATOM 738 C CA . ARG A 1 99 ? -3.172 -17.906 -0.259 1 95.25 99 ARG A CA 1
ATOM 739 C C . ARG A 1 99 ? -2.051 -16.906 -0.487 1 95.25 99 ARG A C 1
ATOM 741 O O . ARG A 1 99 ? -0.874 -17.219 -0.309 1 95.25 99 ARG A O 1
ATOM 748 N N . ILE A 1 100 ? -2.363 -15.68 -0.856 1 97.31 100 ILE A N 1
ATOM 749 C CA . ILE A 1 100 ? -1.377 -14.625 -1.077 1 97.31 100 ILE A CA 1
ATOM 750 C C . ILE A 1 100 ? -0.642 -14.328 0.227 1 97.31 100 ILE A C 1
ATOM 752 O O . ILE A 1 100 ? 0.591 -14.32 0.265 1 97.31 100 ILE A O 1
ATOM 756 N N . VAL A 1 101 ? -1.406 -14.148 1.309 1 96.44 101 VAL A N 1
ATOM 757 C CA . VAL A 1 101 ? -0.813 -13.797 2.596 1 96.44 101 VAL A CA 1
ATOM 758 C C . VAL A 1 101 ? -0.039 -14.984 3.15 1 96.44 101 VAL A C 1
ATOM 760 O O . VAL A 1 101 ? 1.028 -14.82 3.746 1 96.44 101 VAL A O 1
ATOM 763 N N . GLY A 1 102 ? -0.61 -16.188 2.975 1 95.88 102 GLY A N 1
ATOM 764 C CA . GLY A 1 102 ? 0.098 -17.375 3.385 1 95.88 102 GLY A CA 1
ATOM 765 C C . GLY A 1 102 ? 1.436 -17.547 2.688 1 95.88 102 GLY A C 1
ATOM 766 O O . GLY A 1 102 ? 2.436 -17.891 3.326 1 95.88 102 GLY A O 1
ATOM 767 N N . LEU A 1 103 ? 1.48 -17.312 1.381 1 96.56 103 LEU A N 1
ATOM 768 C CA . LEU A 1 103 ? 2.721 -17.391 0.618 1 96.56 103 LEU A CA 1
ATOM 769 C C . LEU A 1 103 ? 3.713 -16.328 1.086 1 96.56 103 LEU A C 1
ATOM 771 O O . LEU A 1 103 ? 4.91 -16.609 1.199 1 96.56 103 LEU A O 1
ATOM 775 N N . ALA A 1 104 ? 3.25 -15.141 1.321 1 97.56 104 ALA A N 1
ATOM 776 C CA . ALA A 1 104 ? 4.105 -14.078 1.851 1 97.56 104 ALA A CA 1
ATOM 777 C C . ALA A 1 104 ? 4.797 -14.523 3.137 1 97.56 104 ALA A C 1
ATOM 779 O O . ALA A 1 104 ? 5.992 -14.281 3.322 1 97.56 104 ALA A O 1
ATOM 780 N N . LYS A 1 105 ? 4.051 -15.156 4.004 1 96.5 105 LYS A N 1
ATOM 781 C CA . LYS A 1 105 ? 4.613 -15.656 5.254 1 96.5 105 LYS A CA 1
ATOM 782 C C . LYS A 1 105 ? 5.645 -16.75 4.988 1 96.5 105 LYS A C 1
ATOM 784 O O . LYS A 1 105 ? 6.727 -16.75 5.586 1 96.5 105 LYS A O 1
ATOM 789 N N . GLU A 1 106 ? 5.305 -17.656 4.109 1 96.75 106 GLU A N 1
ATOM 790 C CA . GLU A 1 106 ? 6.172 -18.797 3.785 1 96.75 106 GLU A CA 1
ATOM 791 C C . GLU A 1 106 ? 7.535 -18.312 3.291 1 96.75 106 GLU A C 1
ATOM 793 O O . GLU A 1 106 ? 8.562 -18.906 3.633 1 96.75 106 GLU A O 1
ATOM 798 N N . ILE A 1 107 ? 7.57 -17.234 2.529 1 96.62 107 ILE A N 1
ATOM 799 C CA . ILE A 1 107 ? 8.828 -16.797 1.943 1 96.62 107 ILE A CA 1
ATOM 800 C C . ILE A 1 107 ? 9.406 -15.648 2.771 1 96.62 107 ILE A C 1
ATOM 802 O O . ILE A 1 107 ? 10.359 -14.984 2.348 1 96.62 107 ILE A O 1
ATOM 806 N N . GLU A 1 108 ? 8.711 -15.344 3.871 1 96.88 108 GLU A N 1
ATOM 807 C CA . GLU A 1 108 ? 9.125 -14.266 4.762 1 96.88 108 GLU A CA 1
ATOM 808 C C . GLU A 1 108 ? 9.203 -12.93 4.016 1 96.88 108 GLU A C 1
ATOM 810 O O . GLU A 1 108 ? 10.195 -12.203 4.137 1 96.88 108 GLU A O 1
ATOM 815 N N . ALA A 1 109 ? 8.195 -12.734 3.191 1 97.44 109 ALA A N 1
ATOM 816 C CA . ALA A 1 109 ? 8.117 -11.453 2.492 1 97.44 109 ALA A CA 1
ATOM 817 C C . ALA A 1 109 ? 8.047 -10.297 3.48 1 97.44 109 ALA A C 1
ATOM 819 O O . ALA A 1 109 ? 7.359 -10.383 4.5 1 97.44 109 ALA A O 1
ATOM 820 N N . ASP A 1 110 ? 8.773 -9.266 3.148 1 96.81 110 ASP A N 1
ATOM 821 C CA . ASP A 1 110 ? 8.688 -8.062 3.971 1 96.81 110 ASP A CA 1
ATOM 822 C C . ASP A 1 110 ? 7.973 -6.938 3.229 1 96.81 110 ASP A C 1
ATOM 824 O O . ASP A 1 110 ? 7.875 -5.816 3.734 1 96.81 110 ASP A O 1
ATOM 828 N N . LEU A 1 111 ? 7.414 -7.281 2.086 1 97.62 111 LEU A N 1
ATOM 829 C CA . LEU A 1 111 ? 6.578 -6.379 1.302 1 97.62 111 LEU A CA 1
ATOM 830 C C . LEU A 1 111 ? 5.676 -7.164 0.356 1 97.62 111 LEU A C 1
ATOM 832 O O . LEU A 1 111 ? 6.129 -8.094 -0.318 1 97.62 111 LEU A O 1
ATOM 836 N N . ILE A 1 112 ? 4.414 -6.863 0.334 1 98.56 112 ILE A N 1
ATOM 837 C CA . ILE A 1 112 ? 3.479 -7.34 -0.679 1 98.56 112 ILE A CA 1
ATOM 838 C C . ILE A 1 112 ? 3.094 -6.191 -1.608 1 98.56 112 ILE A C 1
ATOM 840 O O . ILE A 1 112 ? 2.832 -5.078 -1.152 1 98.56 112 ILE A O 1
ATOM 844 N N . ILE A 1 113 ? 3.107 -6.41 -2.906 1 98.69 113 ILE A N 1
ATOM 845 C CA . ILE A 1 113 ? 2.695 -5.422 -3.896 1 98.69 113 ILE A CA 1
ATOM 846 C C . ILE A 1 113 ? 1.536 -5.973 -4.723 1 98.69 113 ILE A C 1
ATOM 848 O O . ILE A 1 113 ? 1.574 -7.121 -5.172 1 98.69 113 ILE A O 1
ATOM 852 N N . MET A 1 114 ? 0.505 -5.207 -4.926 1 97.94 114 MET A N 1
ATOM 853 C CA . MET A 1 114 ? -0.615 -5.648 -5.75 1 97.94 114 MET A CA 1
ATOM 854 C C . MET A 1 114 ? -1.429 -4.453 -6.242 1 97.94 114 MET A C 1
ATOM 856 O O . MET A 1 114 ? -1.277 -3.344 -5.734 1 97.94 114 MET A O 1
ATOM 860 N N . GLY A 1 115 ? -2.186 -4.645 -7.258 1 96.12 115 GLY A N 1
ATOM 861 C CA . GLY A 1 115 ? -3.123 -3.639 -7.73 1 96.12 115 GLY A CA 1
ATOM 862 C C . GLY A 1 115 ? -4.34 -3.492 -6.836 1 96.12 115 GLY A C 1
ATOM 863 O O . GLY A 1 115 ? -4.73 -4.438 -6.148 1 96.12 115 GLY A O 1
ATOM 864 N N . THR A 1 116 ? -4.953 -2.328 -6.902 1 92.5 116 THR A N 1
ATOM 865 C CA . THR A 1 116 ? -6.172 -2.094 -6.133 1 92.5 116 THR A CA 1
ATOM 866 C C . THR A 1 116 ? -7.355 -2.818 -6.762 1 92.5 116 THR A C 1
ATOM 868 O O . THR A 1 116 ? -8.359 -3.074 -6.09 1 92.5 116 THR A O 1
ATOM 871 N N . HIS A 1 117 ? -7.188 -3.029 -8.07 1 89.5 117 HIS A N 1
ATOM 872 C CA . HIS A 1 117 ? -8.242 -3.707 -8.82 1 89.5 117 HIS A CA 1
ATOM 873 C C . HIS A 1 117 ? -7.664 -4.82 -9.688 1 89.5 117 HIS A C 1
ATOM 875 O O . HIS A 1 117 ? -6.461 -4.848 -9.961 1 89.5 117 HIS A O 1
ATOM 881 N N . GLY A 1 118 ? -8.594 -5.703 -10.031 1 87 118 GLY A N 1
ATOM 882 C CA . GLY A 1 118 ? -8.195 -6.832 -10.859 1 87 118 GLY A CA 1
ATOM 883 C C . GLY A 1 118 ? -8.945 -6.914 -12.172 1 87 118 GLY A C 1
ATOM 884 O O . GLY A 1 118 ? -9.172 -5.895 -12.828 1 87 118 GLY A O 1
ATOM 885 N N . ARG A 1 119 ? -9.25 -8.086 -12.484 1 81.94 119 ARG A N 1
ATOM 886 C CA . ARG A 1 119 ? -9.773 -8.414 -13.805 1 81.94 119 ARG A CA 1
ATOM 887 C C . ARG A 1 119 ? -11.172 -7.84 -14 1 81.94 119 ARG A C 1
ATOM 889 O O . ARG A 1 119 ? -11.602 -7.609 -15.133 1 81.94 119 ARG A O 1
ATOM 896 N N . ARG A 1 120 ? -11.859 -7.652 -12.961 1 76.75 120 ARG A N 1
ATOM 897 C CA . ARG A 1 120 ? -13.219 -7.141 -13.102 1 76.75 120 ARG A CA 1
ATOM 898 C C . ARG A 1 120 ? -13.227 -5.625 -13.266 1 76.75 120 ARG A C 1
ATOM 900 O O . ARG A 1 120 ? -14.258 -5.027 -13.578 1 76.75 120 ARG A O 1
ATOM 907 N N . GLY A 1 121 ? -12.023 -5.016 -13.305 1 69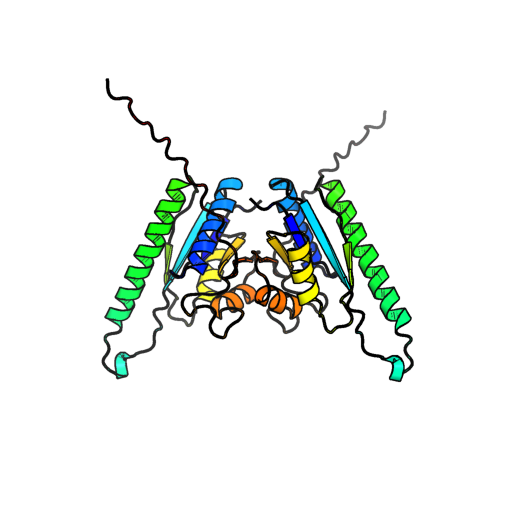.38 121 GLY A N 1
ATOM 908 C CA . GLY A 1 121 ? -11.883 -3.586 -13.523 1 69.38 121 GLY A CA 1
ATOM 909 C C . GLY A 1 121 ? -12.477 -2.752 -12.406 1 69.38 121 GLY A C 1
ATOM 910 O O . GLY A 1 121 ? -12.688 -3.248 -11.297 1 69.38 121 GLY A O 1
ATOM 911 N N . VAL A 1 122 ? -12.555 -1.284 -12.703 1 64.62 122 VAL A N 1
ATOM 912 C CA . VAL A 1 122 ? -12.922 -0.284 -11.703 1 64.62 122 VAL A CA 1
ATOM 913 C C . VAL A 1 122 ? -14.438 -0.175 -11.617 1 64.62 122 VAL A C 1
ATOM 915 O O . VAL A 1 122 ? -14.969 0.646 -10.867 1 64.62 122 VAL A O 1
ATOM 918 N N . GLN A 1 123 ? -15.125 -1.027 -12.328 1 62.31 123 GLN A N 1
ATOM 919 C CA . GLN A 1 123 ? -16.547 -0.72 -12.516 1 62.31 123 GLN A CA 1
ATOM 920 C C . GLN A 1 123 ? -17.156 -0.149 -11.242 1 62.31 123 GLN A C 1
ATOM 922 O O . GLN A 1 123 ? -17.781 0.908 -11.273 1 62.31 123 GLN A O 1
ATOM 927 N N . ARG A 1 124 ? -17.516 -0.815 -10.141 1 60.53 124 ARG A N 1
ATOM 928 C CA . ARG A 1 124 ? -18.328 -0.303 -9.039 1 60.53 124 ARG A CA 1
ATOM 929 C C . ARG A 1 124 ? -17.516 -0.261 -7.742 1 60.53 124 ARG A C 1
ATOM 931 O O . ARG A 1 124 ? -17.984 0.271 -6.734 1 60.53 124 ARG A O 1
ATOM 938 N N . LEU A 1 125 ? -16.266 -0.813 -7.941 1 62.34 125 LEU A N 1
ATOM 939 C CA . LEU A 1 125 ? -15.609 -0.961 -6.648 1 62.34 125 LEU A CA 1
ATOM 940 C C . LEU A 1 125 ? -14.383 -0.062 -6.555 1 62.34 125 LEU A C 1
ATOM 942 O O . LEU A 1 125 ? -13.672 0.125 -7.547 1 62.34 125 LEU A O 1
ATOM 946 N N . PHE A 1 126 ? -14.281 0.573 -5.441 1 73.81 126 PHE A N 1
ATOM 947 C CA . PHE A 1 126 ? -13.148 1.454 -5.203 1 73.81 126 PHE A CA 1
ATOM 948 C C . PHE A 1 126 ? -11.906 0.65 -4.824 1 73.81 126 PHE A C 1
ATOM 950 O O . PHE A 1 126 ? -10.781 1.066 -5.102 1 73.81 126 PHE A O 1
ATOM 957 N N . LEU A 1 127 ? -12.125 -0.521 -4.211 1 86.44 127 LEU A N 1
ATOM 958 C CA . LEU A 1 127 ? -11.07 -1.47 -3.867 1 86.44 127 LEU A CA 1
ATOM 959 C C . LEU A 1 127 ? -11.523 -2.902 -4.137 1 86.44 127 LEU A C 1
ATOM 961 O O . LEU A 1 127 ? -12.602 -3.311 -3.703 1 86.44 127 LEU A O 1
ATOM 965 N N . GLY A 1 128 ? -10.789 -3.609 -4.883 1 90.06 128 GLY A N 1
ATOM 966 C CA . GLY A 1 128 ? -11.125 -4.996 -5.164 1 90.06 128 GLY A CA 1
ATOM 967 C C . GLY A 1 128 ? -11.219 -5.852 -3.914 1 90.06 128 GLY A C 1
ATOM 968 O O . GLY A 1 128 ? -10.555 -5.578 -2.914 1 90.06 128 GLY A O 1
ATOM 969 N N . SER A 1 129 ? -11.977 -6.934 -4.004 1 89.38 129 SER A N 1
ATOM 970 C CA . SER A 1 129 ? -12.258 -7.797 -2.861 1 89.38 129 SER A CA 1
ATOM 971 C C . SER A 1 129 ? -10.992 -8.492 -2.371 1 89.38 129 SER A C 1
ATOM 973 O O . SER A 1 129 ? -10.766 -8.602 -1.165 1 89.38 129 SER A O 1
ATOM 975 N N . VAL A 1 130 ? -10.148 -8.945 -3.322 1 93.12 130 VAL A N 1
ATOM 976 C CA . VAL A 1 130 ? -8.914 -9.625 -2.936 1 93.12 130 VAL A CA 1
ATOM 977 C C . VAL A 1 130 ? -7.961 -8.625 -2.279 1 93.12 130 VAL A C 1
ATOM 979 O O . VAL A 1 130 ? -7.387 -8.906 -1.227 1 93.12 130 VAL A O 1
ATOM 982 N N . ALA A 1 131 ? -7.816 -7.48 -2.906 1 93.88 131 ALA A N 1
ATOM 983 C CA . ALA A 1 131 ? -6.953 -6.438 -2.355 1 93.88 131 ALA A CA 1
ATOM 984 C C . ALA A 1 131 ? -7.387 -6.059 -0.941 1 93.88 131 ALA A C 1
ATOM 986 O O . ALA A 1 131 ? -6.551 -5.953 -0.038 1 93.88 131 ALA A O 1
ATOM 987 N N . GLU A 1 132 ? -8.648 -5.859 -0.758 1 90.31 132 GLU A N 1
ATOM 988 C CA . GLU A 1 132 ? -9.172 -5.492 0.55 1 90.31 132 GLU A CA 1
ATOM 989 C C . GLU A 1 132 ? -8.859 -6.559 1.595 1 90.31 132 GLU A C 1
ATOM 991 O O . GLU A 1 132 ? -8.422 -6.242 2.701 1 90.31 132 GLU A O 1
ATOM 996 N N . ARG A 1 133 ? -9.109 -7.75 1.267 1 92.12 133 ARG A N 1
ATOM 997 C CA . ARG A 1 133 ? -8.914 -8.836 2.221 1 92.12 133 ARG A CA 1
ATOM 998 C C . ARG A 1 133 ? -7.43 -9.07 2.49 1 92.12 133 ARG A C 1
ATOM 1000 O O . ARG A 1 133 ? -7.039 -9.391 3.613 1 92.12 133 ARG A O 1
ATOM 1007 N N . VAL A 1 134 ? -6.559 -8.922 1.514 1 95.19 134 VAL A N 1
ATOM 1008 C CA . VAL A 1 134 ? -5.117 -9.016 1.739 1 95.19 134 VAL A CA 1
ATOM 1009 C C . VAL A 1 134 ? -4.68 -7.949 2.736 1 95.19 134 VAL A C 1
ATOM 1011 O O . VAL A 1 134 ? -3.91 -8.227 3.658 1 95.19 134 VAL A O 1
ATOM 1014 N N . LEU A 1 135 ? -5.191 -6.766 2.559 1 93.12 135 LEU A N 1
ATOM 1015 C CA . LEU A 1 135 ? -4.848 -5.68 3.471 1 93.12 135 LEU A CA 1
ATOM 1016 C C . LEU A 1 135 ? -5.277 -6.012 4.895 1 93.12 135 LEU A C 1
ATOM 1018 O O . LEU A 1 135 ? -4.586 -5.656 5.855 1 93.12 135 LEU A O 1
ATOM 1022 N N . ARG A 1 136 ? -6.32 -6.688 5.039 1 89.56 136 ARG A N 1
ATOM 1023 C CA . ARG A 1 136 ? -6.848 -7.035 6.355 1 89.56 136 ARG A CA 1
ATOM 1024 C C . ARG A 1 136 ? -6.008 -8.125 7.012 1 89.56 136 ARG A C 1
ATOM 1026 O O . ARG A 1 136 ? -5.879 -8.164 8.234 1 89.56 136 ARG A O 1
ATOM 1033 N N . LEU A 1 137 ? -5.445 -8.938 6.207 1 91.75 137 LEU A N 1
ATOM 1034 C CA . LEU A 1 137 ? -4.789 -10.141 6.715 1 91.75 137 LEU A CA 1
ATOM 1035 C C . LEU A 1 137 ? -3.283 -9.93 6.828 1 91.75 137 LEU A C 1
ATOM 1037 O O . LEU A 1 137 ? -2.605 -10.648 7.559 1 91.75 137 LEU A O 1
ATOM 1041 N N . ALA A 1 138 ? -2.779 -8.984 6.074 1 93.62 138 ALA A N 1
ATOM 1042 C CA . ALA A 1 138 ? -1.334 -8.844 5.918 1 93.62 138 ALA A CA 1
ATOM 1043 C C . ALA A 1 138 ? -0.671 -8.477 7.242 1 93.62 138 ALA A C 1
ATOM 1045 O O . ALA A 1 138 ? -1.217 -7.695 8.023 1 93.62 138 ALA A O 1
ATOM 1046 N N . THR A 1 139 ? 0.545 -9.016 7.418 1 91.25 139 THR A N 1
ATOM 1047 C CA . THR A 1 139 ? 1.342 -8.727 8.602 1 91.25 139 THR A CA 1
ATOM 1048 C C . THR A 1 139 ? 2.617 -7.977 8.227 1 91.25 139 THR A C 1
ATOM 1050 O O . THR A 1 139 ? 3.477 -7.738 9.078 1 91.25 139 THR A O 1
ATOM 1053 N N . CYS A 1 140 ? 2.797 -7.703 7.035 1 95.31 140 CYS A N 1
ATOM 1054 C CA . CYS A 1 140 ? 3.873 -6.867 6.512 1 95.31 140 CYS A CA 1
ATOM 1055 C C . CYS A 1 140 ? 3.318 -5.734 5.656 1 95.31 140 CYS A C 1
ATOM 1057 O O . CYS A 1 140 ? 2.137 -5.734 5.312 1 95.31 140 CYS A O 1
ATOM 1059 N N . PRO A 1 141 ? 4.129 -4.738 5.324 1 97.38 141 PRO A N 1
ATOM 1060 C CA . PRO A 1 141 ? 3.678 -3.625 4.488 1 97.38 141 PRO A CA 1
ATOM 1061 C C . PRO A 1 141 ? 3.113 -4.086 3.145 1 97.38 141 PRO A C 1
ATOM 1063 O O . PRO A 1 141 ? 3.594 -5.07 2.576 1 97.38 141 PRO A O 1
ATOM 1066 N N . VAL A 1 142 ? 2.074 -3.398 2.682 1 97.94 142 VAL A N 1
ATOM 1067 C CA . VAL A 1 142 ? 1.454 -3.68 1.391 1 97.94 142 VAL A CA 1
ATOM 1068 C C . VAL A 1 142 ? 1.462 -2.418 0.529 1 97.94 142 VAL A C 1
ATOM 1070 O O . VAL A 1 142 ? 0.961 -1.371 0.944 1 97.94 142 VAL A O 1
ATOM 1073 N N . LEU A 1 143 ? 2.08 -2.508 -0.607 1 98.06 143 LEU A N 1
ATOM 1074 C CA . LEU A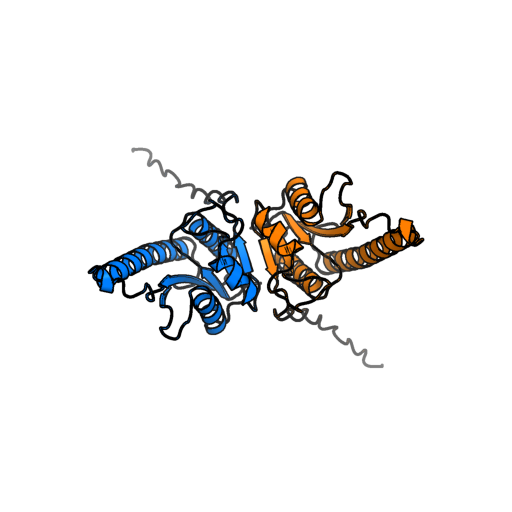 1 143 ? 2.059 -1.433 -1.593 1 98.06 143 LEU A CA 1
ATOM 1075 C C . LEU A 1 143 ? 0.937 -1.644 -2.604 1 98.06 143 LEU A C 1
ATOM 1077 O O . LEU A 1 143 ? 0.944 -2.625 -3.35 1 98.06 143 LEU A O 1
ATOM 1081 N N . MET A 1 144 ? 0.012 -0.714 -2.604 1 97.5 144 MET A N 1
ATOM 1082 C CA . MET A 1 144 ? -1.147 -0.774 -3.49 1 97.5 144 MET A CA 1
ATOM 1083 C C . MET A 1 144 ? -0.957 0.136 -4.699 1 97.5 144 MET A C 1
ATOM 1085 O O . MET A 1 144 ? -0.629 1.314 -4.547 1 97.5 144 MET A O 1
ATOM 1089 N N . ILE A 1 145 ? -1.157 -0.425 -5.863 1 96.56 145 ILE A N 1
ATOM 1090 C CA . ILE A 1 145 ? -1.071 0.332 -7.105 1 96.56 145 ILE A CA 1
ATOM 1091 C C . ILE A 1 145 ? -2.475 0.597 -7.648 1 96.56 145 ILE A C 1
ATOM 1093 O O . ILE A 1 145 ? -3.146 -0.321 -8.125 1 96.56 145 ILE A O 1
ATOM 1097 N N . PRO A 1 146 ? -2.898 1.842 -7.586 1 92.44 146 PRO A N 1
ATOM 1098 C CA . PRO A 1 146 ? -4.234 2.145 -8.102 1 92.44 146 PRO A CA 1
ATOM 1099 C C . PRO A 1 146 ? -4.316 2.049 -9.625 1 92.44 146 PRO A C 1
ATOM 1101 O O . PRO A 1 146 ? -3.305 2.211 -10.312 1 92.44 146 PRO A O 1
ATOM 1104 N N . ALA A 1 147 ? -5.527 1.762 -10.133 1 83.12 147 ALA A N 1
ATOM 1105 C CA . ALA A 1 147 ? -5.766 1.652 -11.57 1 83.12 147 ALA A CA 1
ATOM 1106 C C . ALA A 1 147 ? -5.43 2.959 -12.281 1 83.12 147 ALA A C 1
ATOM 1108 O O . ALA A 1 147 ? -4.992 2.951 -13.438 1 83.12 147 ALA A O 1
ATOM 1109 N N . GLY A 1 148 ? -5.566 4.102 -11.648 1 78.38 148 GLY A N 1
ATOM 1110 C CA . GLY A 1 148 ? -5.355 5.398 -12.273 1 78.38 148 GLY A CA 1
ATOM 1111 C C . GLY A 1 148 ? -3.91 5.852 -12.234 1 78.38 148 GLY A C 1
ATOM 1112 O O . GLY A 1 148 ? -3.58 6.938 -12.711 1 78.38 148 GLY A O 1
ATOM 1113 N N . CYS A 1 149 ? -2.99 5.055 -11.625 1 82.06 149 CYS A N 1
ATOM 1114 C CA . CYS A 1 149 ? -1.585 5.438 -11.531 1 82.06 149 CYS A CA 1
ATOM 1115 C C . CYS A 1 149 ? -0.903 5.34 -12.891 1 82.06 149 CYS A C 1
ATOM 1117 O O . CYS A 1 149 ? -1.097 4.363 -13.617 1 82.06 149 CYS A O 1
ATOM 1119 N N . PRO A 1 150 ? -0.266 6.496 -13.219 1 69.25 150 PRO A N 1
ATOM 1120 C CA . PRO A 1 150 ? 0.431 6.43 -14.508 1 69.25 150 PRO A CA 1
ATOM 1121 C C . PRO A 1 150 ? 1.512 5.352 -14.539 1 69.25 150 PRO A C 1
ATOM 1123 O O . PRO A 1 150 ? 2.137 5.07 -13.516 1 69.25 150 PRO A O 1
ATOM 1126 N N . SER A 1 151 ? 1.406 4.527 -15.492 1 59.47 151 SER A N 1
ATOM 1127 C CA . SER A 1 151 ? 2.439 3.514 -15.688 1 59.47 151 SER A CA 1
ATOM 1128 C C . SER A 1 151 ? 3.811 4.148 -15.883 1 59.47 151 SER A C 1
ATOM 1130 O O . SER A 1 151 ? 3.924 5.219 -16.484 1 59.47 151 SER A O 1
ATOM 1132 N N . GLY A 1 152 ? 4.66 4.242 -14.828 1 52 152 GLY A N 1
ATOM 1133 C CA . GLY A 1 152 ? 5.98 4.746 -15.164 1 52 152 GLY A CA 1
ATOM 1134 C C . GLY A 1 152 ? 6.449 4.309 -16.547 1 52 152 GLY A C 1
ATOM 1135 O O . GLY A 1 152 ? 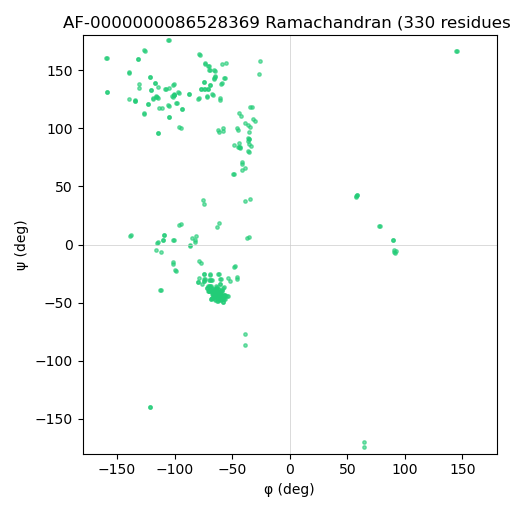6.152 3.197 -16.984 1 52 152 GLY A O 1
ATOM 1136 N N . LYS A 1 153 ? 6.371 5.156 -17.516 1 43.56 153 LYS A N 1
ATOM 1137 C CA . LYS A 1 153 ? 6.91 4.84 -18.828 1 43.56 153 LYS A CA 1
ATOM 1138 C C . LYS A 1 153 ? 8.125 3.924 -18.719 1 43.56 153 LYS A C 1
ATOM 1140 O O . LYS A 1 153 ? 9.078 4.23 -18 1 43.56 153 LYS A O 1
ATOM 1145 N N . PRO A 1 154 ? 7.961 2.66 -19.094 1 41.06 154 PRO A N 1
ATOM 1146 C CA . PRO A 1 154 ? 9.18 1.859 -19.172 1 41.06 154 PRO A CA 1
ATOM 1147 C C . PRO A 1 154 ? 10.391 2.672 -19.641 1 41.06 154 PRO A C 1
ATOM 1149 O O . PRO A 1 154 ? 10.234 3.645 -20.391 1 41.06 154 PRO A O 1
ATOM 1152 N N . ALA A 1 155 ? 11.422 2.789 -18.828 1 34.97 155 ALA A N 1
ATOM 1153 C CA . ALA A 1 155 ? 12.625 3.373 -19.422 1 34.97 155 ALA A CA 1
ATOM 1154 C C . ALA A 1 155 ? 12.781 2.938 -20.875 1 34.97 155 ALA A C 1
ATOM 1156 O O . ALA A 1 155 ? 12.734 1.744 -21.188 1 34.97 155 ALA A O 1
ATOM 1157 N N . GLU A 1 156 ? 12.266 3.639 -21.797 1 34.53 156 GLU A N 1
ATOM 1158 C CA . GLU A 1 156 ? 12.602 3.344 -23.188 1 34.53 156 GLU A CA 1
ATOM 1159 C C . GLU A 1 156 ? 14.047 2.891 -23.312 1 34.53 156 GLU A C 1
ATOM 1161 O O . GLU A 1 156 ? 14.969 3.59 -22.891 1 34.53 156 GLU A O 1
ATOM 1166 N N . THR A 1 157 ? 14.344 1.659 -23.156 1 33.47 157 THR A N 1
ATOM 1167 C CA . THR A 1 157 ? 15.641 1.194 -23.641 1 33.47 157 THR A CA 1
ATOM 1168 C C . THR A 1 157 ? 16.016 1.904 -24.938 1 33.47 157 THR A C 1
ATOM 1170 O O . THR A 1 157 ? 15.305 1.792 -25.953 1 33.47 157 THR A O 1
ATOM 1173 N N . ALA A 1 158 ? 16.703 2.99 -24.844 1 33.06 158 ALA A N 1
ATOM 1174 C CA . ALA A 1 158 ? 17.312 3.562 -26.047 1 33.06 158 ALA A CA 1
ATOM 1175 C C . ALA A 1 158 ? 17.922 2.475 -26.938 1 33.06 158 ALA A C 1
ATOM 1177 O O . ALA A 1 158 ? 18.906 1.839 -26.562 1 33.06 158 ALA A O 1
ATOM 1178 N N . ALA A 1 159 ? 17.203 1.65 -27.609 1 29.11 159 ALA A N 1
ATOM 1179 C CA . ALA A 1 159 ? 17.797 0.846 -28.672 1 29.11 159 ALA A CA 1
ATOM 1180 C C . ALA A 1 159 ? 18.734 1.684 -29.531 1 29.11 159 ALA A C 1
ATOM 1182 O O . ALA A 1 159 ? 18.312 2.689 -30.125 1 29.11 159 ALA A O 1
ATOM 1183 N N . ALA A 1 160 ? 19.984 1.864 -29.141 1 37.16 160 ALA A N 1
ATOM 1184 C CA . ALA A 1 160 ? 21.047 2.408 -29.984 1 37.16 160 ALA A CA 1
ATOM 1185 C C . ALA A 1 160 ? 20.891 1.931 -31.422 1 37.16 160 ALA A C 1
ATOM 1187 O O . ALA A 1 160 ? 20.969 0.73 -31.703 1 37.16 160 ALA A O 1
ATOM 1188 N N . SER A 1 161 ? 20.016 2.576 -32.125 1 37 161 SER A N 1
ATOM 1189 C CA . SER A 1 161 ? 20.031 2.383 -33.562 1 37 161 SER A CA 1
ATOM 1190 C C . SER A 1 161 ? 21.453 2.35 -34.125 1 37 161 SER A C 1
ATOM 1192 O O . SER A 1 161 ? 22.156 3.365 -34.094 1 37 161 SER A O 1
ATOM 1194 N N . THR A 1 162 ? 22.266 1.412 -33.781 1 39.75 162 THR A N 1
ATOM 1195 C CA . THR A 1 162 ? 23.5 1.238 -34.531 1 39.75 162 THR A CA 1
ATOM 1196 C C . THR A 1 162 ? 23.219 1.229 -36.031 1 39.75 162 THR A C 1
ATOM 1198 O O . THR A 1 162 ? 22.672 0.261 -36.562 1 39.75 162 THR A O 1
ATOM 1201 N N . GLU A 1 163 ? 22.656 2.359 -36.531 1 39.75 163 GLU A N 1
ATOM 1202 C CA . GLU A 1 163 ? 22.672 2.516 -38 1 39.75 163 GLU A CA 1
ATOM 1203 C C . GLU A 1 163 ? 24.078 2.242 -38.531 1 39.75 163 GLU A C 1
ATOM 1205 O O . GLU A 1 163 ? 25.016 2.963 -38.25 1 39.75 163 GLU A O 1
ATOM 1210 N N . LYS A 1 164 ? 24.406 1.015 -38.781 1 41.5 164 LYS A N 1
ATOM 1211 C CA . LYS A 1 164 ? 25.531 0.607 -39.625 1 41.5 164 LYS A CA 1
ATOM 1212 C C . LYS A 1 164 ? 25.594 1.421 -40.906 1 41.5 164 LYS A C 1
ATOM 1214 O O . LYS A 1 164 ? 24.625 1.488 -41.656 1 41.5 164 LYS A O 1
ATOM 1219 N N . GLU A 1 165 ? 26.281 2.59 -40.844 1 42.06 165 GLU A N 1
ATOM 1220 C CA . GLU A 1 165 ? 26.656 3.258 -42.094 1 42.06 165 GLU A CA 1
ATOM 1221 C C . GLU A 1 165 ? 27.078 2.25 -43.156 1 42.06 165 GLU A C 1
ATOM 1223 O O . GLU A 1 165 ? 27.844 1.325 -42.875 1 42.06 165 GLU A O 1
ATOM 1228 N N . PRO A 1 166 ? 26.234 2.002 -44.125 1 48.44 166 PRO A N 1
ATOM 1229 C CA . PRO A 1 166 ? 26.672 1.209 -45.25 1 48.44 166 PRO A CA 1
ATOM 1230 C C . PRO A 1 166 ? 28.047 1.614 -45.75 1 48.44 166 PRO A C 1
ATOM 1232 O O . PRO A 1 166 ? 28.391 2.801 -45.75 1 48.44 166 PRO A O 1
ATOM 1235 N N . SER A 1 167 ? 29.109 0.736 -45.625 1 38.09 167 SER A N 1
ATOM 1236 C CA . SER A 1 167 ? 30.281 0.916 -46.438 1 38.09 167 SER A CA 1
ATOM 1237 C C . SER A 1 167 ? 29.922 0.932 -47.938 1 38.09 167 SER A C 1
ATOM 1239 O O . SER A 1 167 ? 28.984 0.253 -48.344 1 38.09 167 SER A O 1
ATOM 1241 N N . MET B 1 1 ? 12.398 5.289 -9.281 1 79.88 1 MET B N 1
ATOM 1242 C CA . MET B 1 1 ? 12.328 5.34 -7.824 1 79.88 1 MET B CA 1
ATOM 1243 C C . MET B 1 1 ? 11.5 6.535 -7.359 1 79.88 1 MET B C 1
ATOM 1245 O O . MET B 1 1 ? 11.164 7.41 -8.156 1 79.88 1 MET B O 1
ATOM 1249 N N . TYR B 1 2 ? 10.938 6.473 -6.059 1 91.19 2 TYR B N 1
ATOM 1250 C CA . TYR B 1 2 ? 10.062 7.52 -5.547 1 91.19 2 TYR B CA 1
ATOM 1251 C C . TYR B 1 2 ? 10.844 8.805 -5.297 1 91.19 2 TYR B C 1
ATOM 1253 O O . TYR B 1 2 ? 11.984 8.766 -4.828 1 91.19 2 TYR B O 1
ATOM 1261 N N . SER B 1 3 ? 10.281 9.938 -5.664 1 96 3 SER B N 1
ATOM 1262 C CA . SER B 1 3 ? 10.938 11.242 -5.543 1 96 3 SER B CA 1
ATOM 1263 C C . SER B 1 3 ? 10.242 12.117 -4.508 1 96 3 SER B C 1
ATOM 1265 O O . SER B 1 3 ? 10.891 12.891 -3.805 1 96 3 SER B O 1
ATOM 1267 N N . ASN B 1 4 ? 8.969 12.07 -4.461 1 98.06 4 ASN B N 1
ATOM 1268 C CA . ASN B 1 4 ? 8.141 12.836 -3.531 1 98.06 4 ASN B CA 1
ATOM 1269 C C . ASN B 1 4 ? 7.191 11.93 -2.752 1 98.06 4 ASN B C 1
ATOM 1271 O O . ASN B 1 4 ? 6.242 11.383 -3.32 1 98.06 4 ASN B O 1
ATOM 1275 N N . ILE B 1 5 ? 7.441 11.844 -1.473 1 98.44 5 ILE B N 1
ATOM 1276 C CA . ILE B 1 5 ? 6.688 10.906 -0.65 1 98.44 5 ILE B CA 1
ATOM 1277 C C . ILE B 1 5 ? 5.867 11.664 0.386 1 98.44 5 ILE B C 1
ATOM 1279 O O . ILE B 1 5 ? 6.379 12.57 1.052 1 98.44 5 ILE B O 1
ATOM 1283 N N . LEU B 1 6 ? 4.586 11.406 0.454 1 98.81 6 LEU B N 1
ATOM 1284 C CA . LEU B 1 6 ? 3.729 11.898 1.524 1 98.81 6 LEU B CA 1
ATOM 1285 C C . LEU B 1 6 ? 3.457 10.805 2.555 1 98.81 6 LEU B C 1
ATOM 1287 O O . LEU B 1 6 ? 3.1 9.688 2.195 1 98.81 6 LEU B O 1
ATOM 1291 N N . VAL B 1 7 ? 3.701 11.086 3.824 1 98.88 7 VAL B N 1
ATOM 1292 C CA . VAL B 1 7 ? 3.332 10.148 4.875 1 98.88 7 VAL B CA 1
ATOM 1293 C C . VAL B 1 7 ? 2.318 10.789 5.816 1 98.88 7 VAL B C 1
ATOM 1295 O O . VAL B 1 7 ? 2.529 11.914 6.289 1 98.88 7 VAL B O 1
ATOM 1298 N N . ALA B 1 8 ? 1.188 10.109 5.984 1 98.62 8 ALA B N 1
ATOM 1299 C CA . ALA B 1 8 ? 0.118 10.617 6.84 1 98.62 8 ALA B CA 1
ATOM 1300 C C . ALA B 1 8 ? 0.325 10.18 8.289 1 98.62 8 ALA B C 1
ATOM 1302 O O . ALA B 1 8 ? 0.496 8.992 8.57 1 98.62 8 ALA B O 1
ATOM 1303 N N . LEU B 1 9 ? 0.247 11.164 9.172 1 98 9 LEU B N 1
ATOM 1304 C CA . LEU B 1 9 ? 0.466 10.93 10.602 1 98 9 LEU B CA 1
ATOM 1305 C C . LEU B 1 9 ? -0.757 11.336 11.414 1 98 9 LEU B C 1
ATOM 1307 O O . LEU B 1 9 ? -1.412 12.336 11.094 1 98 9 LEU B O 1
ATOM 1311 N N . ASP B 1 10 ? -1.039 10.539 12.508 1 94.81 10 ASP B N 1
ATOM 1312 C CA . ASP B 1 10 ? -2.176 10.898 13.352 1 94.81 10 ASP B CA 1
ATOM 1313 C C . ASP B 1 10 ? -1.836 10.734 14.828 1 94.81 10 ASP B C 1
ATOM 1315 O O . ASP B 1 10 ? -2.727 10.75 15.68 1 94.81 10 ASP B O 1
ATOM 1319 N N . GLY B 1 11 ? -0.572 10.469 15.125 1 94.69 11 GLY B N 1
ATOM 1320 C CA . GLY B 1 11 ? -0.12 10.336 16.5 1 94.69 11 GLY B CA 1
ATOM 1321 C C . GLY B 1 11 ? -0.198 8.914 17.016 1 94.69 11 GLY B C 1
ATOM 1322 O O . GLY B 1 11 ? 0.237 8.633 18.141 1 94.69 11 GLY B O 1
ATOM 1323 N N . SER B 1 12 ? -0.741 7.961 16.328 1 93 12 SER B N 1
ATOM 1324 C CA . SER B 1 12 ? -0.844 6.566 16.734 1 93 12 SER B CA 1
ATOM 1325 C C . SER B 1 12 ? 0.475 5.828 16.531 1 93 12 SER B C 1
ATOM 1327 O O . SER B 1 12 ? 1.345 6.301 15.789 1 93 12 SER B O 1
ATOM 1329 N N . ASP B 1 13 ? 0.634 4.676 17.141 1 91.75 13 ASP B N 1
ATOM 1330 C CA . ASP B 1 13 ? 1.805 3.822 16.969 1 91.75 13 ASP B CA 1
ATOM 1331 C C . ASP B 1 13 ? 1.93 3.354 15.516 1 91.75 13 ASP B C 1
ATOM 1333 O O . ASP B 1 13 ? 3.033 3.287 14.969 1 91.75 13 ASP B O 1
ATOM 1337 N N . THR B 1 14 ? 0.798 3.061 14.93 1 93.5 14 THR B N 1
ATOM 1338 C CA . THR B 1 14 ? 0.802 2.574 13.555 1 93.5 14 THR B CA 1
ATOM 1339 C C . THR B 1 14 ? 1.282 3.66 12.594 1 93.5 14 THR B C 1
ATOM 1341 O O . THR B 1 14 ? 2.041 3.383 11.664 1 93.5 14 THR B O 1
ATOM 1344 N N . SER B 1 15 ? 0.835 4.914 12.828 1 96.12 15 SER B N 1
ATOM 1345 C CA . SER B 1 15 ? 1.302 5.992 11.969 1 96.12 15 SER B CA 1
ATOM 1346 C C . SER B 1 15 ? 2.779 6.289 12.203 1 96.12 15 SER B C 1
ATOM 1348 O O . SER B 1 15 ? 3.484 6.723 11.289 1 96.12 15 SER B O 1
ATOM 1350 N N . SER B 1 16 ? 3.26 6.07 13.445 1 95.88 16 SER B N 1
ATOM 1351 C CA . SER B 1 16 ? 4.688 6.199 13.727 1 95.88 16 SER B CA 1
ATOM 1352 C C . SER B 1 16 ? 5.496 5.16 12.961 1 95.88 16 SER B C 1
ATOM 1354 O O . SER B 1 16 ? 6.574 5.465 12.438 1 95.88 16 SER B O 1
ATOM 1356 N N . ARG B 1 17 ? 5.035 3.994 12.867 1 95.12 17 ARG B N 1
ATOM 1357 C CA . ARG B 1 17 ? 5.68 2.955 12.07 1 95.12 17 ARG B CA 1
ATOM 1358 C C . ARG B 1 17 ? 5.676 3.318 10.594 1 95.12 17 ARG B C 1
ATOM 1360 O O . ARG B 1 17 ? 6.629 3.014 9.867 1 95.12 17 ARG B O 1
ATOM 1367 N N . ALA B 1 18 ? 4.566 3.92 10.172 1 97.38 18 ALA B N 1
ATOM 1368 C CA . ALA B 1 18 ? 4.512 4.406 8.797 1 97.38 18 ALA B CA 1
ATOM 1369 C C . ALA B 1 18 ? 5.605 5.441 8.539 1 97.38 18 ALA B C 1
ATOM 1371 O O . ALA B 1 18 ? 6.23 5.438 7.477 1 97.38 18 ALA B O 1
ATOM 1372 N N . LEU B 1 19 ? 5.832 6.312 9.508 1 97.94 19 LEU B N 1
ATOM 1373 C CA . LEU B 1 19 ? 6.91 7.289 9.383 1 97.94 19 LEU B CA 1
ATOM 1374 C C . LEU B 1 19 ? 8.266 6.594 9.297 1 97.94 19 LEU B C 1
ATOM 1376 O O . LEU B 1 19 ? 9.117 6.977 8.492 1 97.94 19 LEU B O 1
ATOM 1380 N N . ASP B 1 20 ? 8.477 5.586 10.094 1 96.62 20 ASP B N 1
ATOM 1381 C CA . ASP B 1 20 ? 9.719 4.824 10.039 1 96.62 20 ASP B CA 1
ATOM 1382 C C . ASP B 1 20 ? 9.945 4.246 8.648 1 96.62 20 ASP B C 1
ATOM 1384 O O . ASP B 1 20 ? 11.047 4.344 8.102 1 96.62 20 ASP B O 1
ATOM 1388 N N . ALA B 1 21 ? 8.914 3.682 8.117 1 95.88 21 ALA B N 1
ATOM 1389 C CA . ALA B 1 21 ? 9 3.119 6.77 1 95.88 21 ALA B CA 1
ATOM 1390 C C . ALA B 1 21 ? 9.305 4.203 5.742 1 95.88 21 ALA B C 1
ATOM 1392 O O . ALA B 1 21 ? 10.133 4.008 4.852 1 95.88 21 ALA B O 1
ATOM 1393 N N . ALA B 1 22 ? 8.633 5.324 5.863 1 97.75 22 ALA B N 1
ATOM 1394 C CA . ALA B 1 22 ? 8.828 6.441 4.945 1 97.75 22 ALA B CA 1
ATOM 1395 C C . ALA B 1 22 ? 10.258 6.961 5 1 97.75 22 ALA B C 1
ATOM 1397 O O . ALA B 1 22 ? 10.867 7.23 3.963 1 97.75 22 ALA B O 1
ATOM 1398 N N . LEU B 1 23 ? 10.781 7.078 6.188 1 97.56 23 LEU B N 1
ATOM 1399 C CA . LEU B 1 23 ? 12.141 7.559 6.383 1 97.56 23 LEU B CA 1
ATOM 1400 C C . LEU B 1 23 ? 13.148 6.594 5.766 1 97.56 23 LEU B C 1
ATOM 1402 O O . LEU B 1 23 ? 14.125 7.027 5.145 1 97.56 23 LEU B O 1
ATOM 1406 N N . ALA B 1 24 ? 12.953 5.352 5.961 1 94.19 24 ALA B N 1
ATOM 1407 C CA . ALA B 1 24 ? 13.844 4.348 5.383 1 94.19 24 ALA B CA 1
ATOM 1408 C C . ALA B 1 24 ? 13.867 4.445 3.861 1 94.19 24 ALA B C 1
ATOM 1410 O O . ALA B 1 24 ? 14.938 4.465 3.25 1 94.19 24 ALA B O 1
ATOM 1411 N N . ILE B 1 25 ? 12.711 4.578 3.262 1 94.38 25 ILE B N 1
ATOM 1412 C CA . ILE B 1 25 ? 12.594 4.66 1.809 1 94.38 25 ILE B CA 1
ATOM 1413 C C . ILE B 1 25 ? 13.227 5.961 1.315 1 94.38 25 ILE B C 1
ATOM 1415 O O . ILE B 1 25 ? 14.016 5.961 0.369 1 94.38 25 ILE B O 1
ATOM 1419 N N . ALA B 1 26 ? 12.898 7.027 1.979 1 96.5 26 ALA B N 1
ATOM 1420 C CA . ALA B 1 26 ? 13.414 8.328 1.559 1 96.5 26 ALA B CA 1
ATOM 1421 C C . ALA B 1 26 ? 14.93 8.391 1.682 1 96.5 26 ALA B C 1
ATOM 1423 O O . ALA B 1 26 ? 15.609 8.961 0.824 1 96.5 26 ALA B O 1
ATOM 1424 N N . SER B 1 27 ? 15.422 7.82 2.744 1 94.31 27 SER B N 1
ATOM 1425 C CA . SER B 1 27 ? 16.859 7.809 2.959 1 94.31 27 SER B CA 1
ATOM 1426 C C . SER B 1 27 ? 17.578 7.02 1.868 1 94.31 27 SER B C 1
ATOM 1428 O O . SER B 1 27 ? 18.656 7.406 1.421 1 94.31 27 SER B O 1
ATOM 1430 N N . GLU B 1 28 ? 17 5.996 1.432 1 88.12 28 GLU B N 1
ATOM 1431 C CA . GLU B 1 28 ? 17.609 5.117 0.441 1 88.12 28 GLU B CA 1
ATOM 1432 C C . GLU B 1 28 ? 17.484 5.691 -0.966 1 88.12 28 GLU B C 1
ATOM 1434 O O . GLU B 1 28 ? 18.344 5.484 -1.812 1 88.12 28 GLU B O 1
ATOM 1439 N N . THR B 1 29 ? 16.422 6.395 -1.22 1 91.12 29 THR B N 1
ATOM 1440 C CA . THR B 1 29 ? 16.141 6.824 -2.584 1 91.12 29 THR B CA 1
ATOM 1441 C C . THR B 1 29 ? 16.516 8.289 -2.785 1 91.12 29 THR B C 1
ATOM 1443 O O . THR B 1 29 ? 16.578 8.766 -3.918 1 91.12 29 THR B O 1
ATOM 1446 N N . GLY B 1 30 ? 16.719 9 -1.676 1 94.5 30 GLY B N 1
ATOM 1447 C CA . GLY B 1 30 ? 16.938 10.43 -1.76 1 94.5 30 GLY B CA 1
ATOM 1448 C C . GLY B 1 30 ? 15.664 11.219 -1.991 1 94.5 30 GLY B C 1
ATOM 1449 O O . GLY B 1 30 ? 15.711 12.375 -2.414 1 94.5 30 GLY B O 1
ATOM 1450 N N . ALA B 1 31 ? 14.57 10.625 -1.777 1 96.88 31 ALA B N 1
ATOM 1451 C CA . ALA B 1 31 ? 13.273 11.258 -1.991 1 96.88 31 ALA B CA 1
ATOM 1452 C C . ALA B 1 31 ? 13.016 12.352 -0.958 1 96.88 31 ALA B C 1
ATOM 1454 O O . ALA B 1 31 ? 13.531 12.289 0.163 1 96.88 31 ALA B O 1
ATOM 1455 N N . ARG B 1 32 ? 12.266 13.328 -1.381 1 98.56 32 ARG B N 1
ATOM 1456 C CA . ARG B 1 32 ? 11.711 14.289 -0.433 1 98.56 32 ARG B CA 1
ATOM 1457 C C . ARG B 1 32 ? 10.516 13.695 0.316 1 98.56 32 ARG B C 1
ATOM 1459 O O . ARG B 1 32 ? 9.656 13.055 -0.288 1 98.56 32 ARG B O 1
ATOM 1466 N N . LEU B 1 33 ? 10.539 13.891 1.623 1 98.69 33 LEU B N 1
ATOM 1467 C CA . LEU B 1 33 ? 9.492 13.32 2.461 1 98.69 33 LEU B CA 1
ATOM 1468 C C . LEU B 1 33 ? 8.648 14.414 3.109 1 98.69 33 LEU B C 1
ATOM 1470 O O . LEU B 1 33 ? 9.188 15.336 3.732 1 98.69 33 LEU B O 1
ATOM 1474 N N . THR B 1 34 ? 7.332 14.344 2.93 1 98.81 34 THR B N 1
ATOM 1475 C CA . THR B 1 34 ? 6.406 15.281 3.553 1 98.81 34 THR B CA 1
ATOM 1476 C C . THR B 1 34 ? 5.516 14.562 4.566 1 98.81 34 THR B C 1
ATOM 1478 O O . THR B 1 34 ? 4.488 13.984 4.199 1 98.81 34 THR B O 1
ATOM 1481 N N . PRO B 1 35 ? 5.898 14.602 5.836 1 98.88 35 PRO B N 1
ATOM 1482 C CA . PRO B 1 35 ? 4.965 14.172 6.879 1 98.88 35 PRO B CA 1
ATOM 1483 C C . PRO B 1 35 ? 3.809 15.148 7.074 1 98.88 35 PRO B C 1
ATOM 1485 O O . PRO B 1 35 ? 4.023 16.359 7.117 1 98.88 35 PRO B O 1
ATOM 1488 N N . VAL B 1 36 ? 2.6 14.602 7.148 1 98.56 36 VAL B N 1
ATOM 1489 C CA . VAL B 1 36 ? 1.47 15.516 7.301 1 98.56 36 VAL B CA 1
ATOM 1490 C C . VAL B 1 36 ? 0.574 15.039 8.445 1 98.56 36 VAL B C 1
ATOM 1492 O O . VAL B 1 36 ? 0.343 13.836 8.602 1 98.56 36 VAL B O 1
ATOM 1495 N N . TYR B 1 37 ? 0.135 15.945 9.227 1 97.19 37 TYR B N 1
ATOM 1496 C CA . TYR B 1 37 ? -0.912 15.805 10.234 1 97.19 37 TYR B CA 1
ATOM 1497 C C . TYR B 1 37 ? -2.133 16.641 9.867 1 97.19 37 TYR B C 1
ATOM 1499 O O . TYR B 1 37 ? -2.045 17.859 9.75 1 97.19 37 TYR B O 1
ATOM 1507 N N . VAL B 1 38 ? -3.256 15.938 9.656 1 94.25 38 VAL B N 1
ATOM 1508 C CA . VAL B 1 38 ? -4.453 16.641 9.203 1 94.25 38 VAL B CA 1
ATOM 1509 C C . VAL B 1 38 ? -5.391 16.875 10.383 1 94.25 38 VAL B C 1
ATOM 1511 O O . VAL B 1 38 ? -5.707 15.938 11.133 1 94.25 38 VAL B O 1
ATOM 1514 N N . VAL B 1 39 ? -5.793 18.062 10.547 1 88.75 39 VAL B N 1
ATOM 1515 C CA . VAL B 1 39 ? -6.723 18.453 11.609 1 88.75 39 VAL B CA 1
ATOM 1516 C C . VAL B 1 39 ? -8.109 18.688 11.016 1 88.75 39 VAL B C 1
ATOM 1518 O O . VAL B 1 39 ? -8.258 19.406 10.031 1 88.75 39 VAL B O 1
ATOM 1521 N N . ASP B 1 40 ? -9.055 17.891 11.492 1 78.75 40 ASP B N 1
ATOM 1522 C CA . ASP B 1 40 ? -10.445 18.109 11.109 1 78.75 40 ASP B CA 1
ATOM 1523 C C . ASP B 1 40 ? -11.172 18.969 12.141 1 78.75 40 ASP B C 1
ATOM 1525 O O . ASP B 1 40 ? -11.461 18.516 13.25 1 78.75 40 ASP B O 1
ATOM 1529 N N . PHE B 1 41 ? -11.305 20.266 11.812 1 66.5 41 PHE B N 1
ATOM 1530 C CA . PHE B 1 41 ? -11.961 21.188 12.734 1 66.5 41 PHE B CA 1
ATOM 1531 C C . PHE B 1 41 ? -13.477 21.016 12.68 1 66.5 41 PHE B C 1
ATOM 1533 O O . PHE B 1 41 ? -14.203 21.594 13.492 1 66.5 41 PHE B O 1
ATOM 1540 N N . LEU B 1 42 ? -14.023 20.328 11.602 1 57.91 42 LEU B N 1
ATOM 1541 C CA . LEU B 1 42 ? -15.484 20.25 11.57 1 57.91 42 LEU B CA 1
ATOM 1542 C C . LEU B 1 42 ? -16.016 19.516 12.805 1 57.91 42 LEU B C 1
ATOM 1544 O O . LEU B 1 42 ? -17.109 18.953 12.773 1 57.91 42 LEU B O 1
ATOM 1548 N N . VAL B 1 43 ? -15.242 19.406 13.836 1 50 43 VAL B N 1
ATOM 1549 C CA . VAL B 1 43 ? -15.93 18.859 15.008 1 50 43 VAL B CA 1
ATOM 1550 C C . VAL B 1 43 ? -17.281 19.562 15.18 1 50 43 VAL B C 1
ATOM 1552 O O . VAL B 1 43 ? -17.344 20.797 15.234 1 50 43 VAL B O 1
ATOM 1555 N N . PRO B 1 44 ? -18.375 19.031 14.797 1 48.44 44 PRO B N 1
ATOM 1556 C CA . PRO B 1 44 ? -19.641 19.719 15.062 1 48.44 44 PRO B CA 1
ATOM 1557 C C . PRO B 1 44 ? -19.562 20.625 16.297 1 48.44 44 PRO B C 1
ATOM 1559 O O . PRO B 1 44 ? -18.719 20.406 17.172 1 48.44 44 PRO B O 1
ATOM 1562 N N . ALA B 1 45 ? -20.359 21.766 16.188 1 45.28 45 ALA B N 1
ATOM 1563 C CA . ALA B 1 45 ? -20.859 22.703 17.172 1 45.28 45 ALA B CA 1
ATOM 1564 C C . ALA B 1 45 ? -21.172 22 18.5 1 45.28 45 ALA B C 1
ATOM 1566 O O . ALA B 1 45 ? -22.266 21.453 18.656 1 45.28 45 ALA B O 1
ATOM 1567 N N . TYR B 1 46 ? -20.453 21.141 18.922 1 45.09 46 TYR B N 1
ATOM 1568 C CA . TYR B 1 46 ? -20.766 20.906 20.328 1 45.09 46 TYR B CA 1
ATOM 1569 C C . TYR B 1 46 ? -21.156 22.203 21.016 1 45.09 46 TYR B C 1
ATOM 1571 O O . TYR B 1 46 ? -21.125 22.281 22.25 1 45.09 46 TYR B O 1
ATOM 1579 N N . ASP B 1 47 ? -21.266 23.203 20.266 1 46.12 47 ASP B N 1
ATOM 1580 C CA . ASP B 1 47 ? -21.859 24.344 20.953 1 46.12 47 ASP B CA 1
ATOM 1581 C C . ASP B 1 47 ? -23.078 23.922 21.766 1 46.12 47 ASP B C 1
ATOM 1583 O O . ASP B 1 47 ? -23.625 24.703 22.547 1 46.12 47 ASP B O 1
ATOM 1587 N N . MET B 1 48 ? -23.703 22.891 21.328 1 46.09 48 MET B N 1
ATOM 1588 C CA . MET B 1 48 ? -24.953 22.797 22.062 1 46.09 48 MET B CA 1
ATOM 1589 C C . MET B 1 48 ? -24.703 22.484 23.531 1 46.09 48 MET B C 1
ATOM 1591 O O . MET B 1 48 ? -25.547 22.75 24.391 1 46.09 48 MET B O 1
ATOM 1595 N N . TYR B 1 49 ? -23.75 21.609 23.781 1 51.38 49 TYR B N 1
ATOM 1596 C CA . TYR B 1 49 ? -23.703 21.266 25.203 1 51.38 49 TYR B CA 1
ATOM 1597 C C . TYR B 1 49 ? -22.688 22.141 25.938 1 51.38 49 TYR B C 1
ATOM 1599 O O . TYR B 1 49 ? -22.25 21.781 27.047 1 51.38 49 TYR B O 1
ATOM 1607 N N . GLY B 1 50 ? -22.328 23.234 25.312 1 54.62 50 GLY B N 1
ATOM 1608 C CA . GLY B 1 50 ? -21.562 24.203 26.078 1 54.62 50 GLY B CA 1
ATOM 1609 C C . GLY B 1 50 ? -20.062 24.016 26 1 54.62 50 GLY B C 1
ATOM 1610 O O . GLY B 1 50 ? -19.312 24.625 26.75 1 54.62 50 GLY B O 1
ATOM 1611 N N . TYR B 1 51 ? -19.688 22.906 25.297 1 55.5 51 TYR B N 1
ATOM 1612 C CA . TYR B 1 51 ? -18.234 22.781 25.297 1 55.5 51 TYR B CA 1
ATOM 1613 C C . TYR B 1 51 ? -17.609 23.719 24.266 1 55.5 51 TYR B C 1
ATOM 1615 O O . TYR B 1 51 ? -18.172 23.953 23.203 1 55.5 51 TYR B O 1
ATOM 1623 N N . ASP B 1 52 ? -16.719 24.531 24.672 1 60.72 52 ASP B N 1
ATOM 1624 C CA . ASP B 1 52 ? -15.969 25.5 23.875 1 60.72 52 ASP B CA 1
ATOM 1625 C C . ASP B 1 52 ? -15.133 24.797 22.797 1 60.72 52 ASP B C 1
ATOM 1627 O O . ASP B 1 52 ? -14.141 24.141 23.109 1 60.72 52 ASP B O 1
ATOM 1631 N N . PRO B 1 53 ? -15.609 24.703 21.594 1 64.19 53 PRO B N 1
ATOM 1632 C CA . PRO B 1 53 ? -14.898 24.047 20.484 1 64.19 53 PRO B CA 1
ATOM 1633 C C . PRO B 1 53 ? -13.445 24.5 20.375 1 64.19 53 PRO B C 1
ATOM 1635 O O . PRO B 1 53 ? -12.609 23.766 19.828 1 64.19 53 PRO B O 1
ATOM 1638 N N . SER B 1 54 ? -13.156 25.656 21.016 1 67.31 54 SER B N 1
ATOM 1639 C CA . SER B 1 54 ? -11.797 26.188 20.922 1 67.31 54 SER B CA 1
ATOM 1640 C C . SER B 1 54 ? -10.805 25.297 21.656 1 67.31 54 SER B C 1
ATOM 1642 O O . SER B 1 54 ? -9.641 25.188 21.266 1 67.31 54 SER B O 1
ATOM 1644 N N . ILE B 1 55 ? -11.297 24.656 22.703 1 67.62 55 ILE B N 1
ATOM 1645 C CA . ILE B 1 55 ? -10.414 23.812 23.5 1 67.62 55 ILE B CA 1
ATOM 1646 C C . ILE B 1 55 ? -10.023 22.562 22.719 1 67.62 55 ILE B C 1
ATOM 1648 O O . ILE B 1 55 ? -8.859 22.156 22.719 1 67.62 55 ILE B O 1
ATOM 1652 N N . LEU B 1 56 ? -10.984 22.062 22.047 1 71.19 56 LEU B N 1
ATOM 1653 C CA . LEU B 1 56 ? -10.711 20.859 21.266 1 71.19 56 LEU B CA 1
ATOM 1654 C C . LEU B 1 56 ? -9.781 21.172 20.094 1 71.19 56 LEU B C 1
ATOM 1656 O O . LEU B 1 56 ? -8.875 20.391 19.797 1 71.19 56 LEU B O 1
ATOM 1660 N N . VAL B 1 57 ? -9.992 22.297 19.594 1 72.88 57 VAL B N 1
ATOM 1661 C CA . VAL B 1 57 ? -9.164 22.734 18.469 1 72.88 57 VAL B CA 1
ATOM 1662 C C . VAL B 1 57 ? -7.723 22.922 18.953 1 72.88 57 VAL B C 1
ATOM 1664 O O . VAL B 1 57 ? -6.781 22.5 18.266 1 72.88 57 VAL B O 1
ATOM 1667 N N . ASP B 1 58 ? -7.617 23.453 20.109 1 78.38 58 ASP B N 1
ATOM 1668 C CA . ASP B 1 58 ? -6.285 23.688 20.656 1 78.38 58 ASP B CA 1
ATOM 1669 C C . ASP B 1 58 ? -5.582 22.359 20.969 1 78.38 58 ASP B C 1
ATOM 1671 O O . ASP B 1 58 ? -4.375 22.234 20.75 1 78.38 58 ASP B O 1
ATOM 1675 N N . ALA B 1 59 ? -6.324 21.453 21.422 1 81.25 59 ALA B N 1
ATOM 1676 C CA . ALA B 1 59 ? -5.746 20.156 21.766 1 81.25 59 ALA B CA 1
ATOM 1677 C C . ALA B 1 59 ? -5.246 19.453 20.5 1 81.25 59 ALA B C 1
ATOM 1679 O O . ALA B 1 59 ? -4.172 18.844 20.516 1 81.25 59 ALA B O 1
ATOM 1680 N N . PHE B 1 60 ? -5.965 19.547 19.469 1 81.5 60 PHE B N 1
ATOM 1681 C CA . PHE B 1 60 ? -5.566 18.906 18.219 1 81.5 60 PHE B CA 1
ATOM 1682 C C . PHE B 1 60 ? -4.344 19.594 17.625 1 81.5 60 PHE B C 1
ATOM 1684 O O . PHE B 1 60 ? -3.461 18.938 17.078 1 81.5 60 PHE B O 1
ATOM 1691 N N . ARG B 1 61 ? -4.359 20.828 17.766 1 83.56 61 ARG B N 1
ATOM 1692 C CA . ARG B 1 61 ? -3.213 21.578 17.266 1 83.56 61 ARG B CA 1
ATOM 1693 C C . ARG B 1 61 ? -1.948 21.234 18.047 1 83.56 61 ARG B C 1
ATOM 1695 O O . ARG B 1 61 ? -0.875 21.062 17.453 1 83.56 61 ARG B O 1
ATOM 1702 N N . GLU B 1 62 ? -2.098 21.141 19.312 1 90.31 62 GLU B N 1
ATOM 1703 C CA . GLU B 1 62 ? -0.953 20.766 20.141 1 90.31 62 GLU B CA 1
ATOM 1704 C C . GLU B 1 62 ? -0.436 19.375 19.797 1 90.31 62 GLU B C 1
ATOM 1706 O O . GLU B 1 62 ? 0.775 19.172 19.703 1 90.31 62 GLU B O 1
ATOM 1711 N N . GLU B 1 63 ? -1.327 18.531 19.609 1 92.06 63 GLU B N 1
ATOM 1712 C CA . GLU B 1 63 ? -0.93 17.188 19.203 1 92.06 63 GLU B CA 1
ATOM 1713 C C . GLU B 1 63 ? -0.254 17.203 17.844 1 92.06 63 GLU B C 1
ATOM 1715 O O . GLU B 1 63 ? 0.75 16.516 17.625 1 92.06 63 GLU B O 1
ATOM 1720 N N . GLY B 1 64 ? -0.806 17.984 16.969 1 94.31 64 GLY B N 1
ATOM 1721 C CA . GLY B 1 64 ? -0.203 18.125 15.656 1 94.31 64 GLY B CA 1
ATOM 1722 C C . GLY B 1 64 ? 1.224 18.641 15.703 1 94.31 64 GLY B C 1
ATOM 1723 O O . GLY B 1 64 ? 2.094 18.141 14.984 1 94.31 64 GLY B O 1
ATOM 1724 N N . LEU B 1 65 ? 1.421 19.594 16.625 1 95.31 65 LEU B N 1
ATOM 1725 C CA . LEU B 1 65 ? 2.758 20.156 16.781 1 95.31 65 LEU B CA 1
ATOM 1726 C C . LEU B 1 65 ? 3.725 19.109 17.328 1 95.31 65 LEU B C 1
ATOM 1728 O O . LEU B 1 65 ? 4.855 19 16.859 1 95.31 65 LEU B O 1
ATOM 1732 N N . ARG B 1 66 ? 3.264 18.391 18.25 1 96.94 66 ARG B N 1
ATOM 1733 C CA . ARG B 1 66 ? 4.098 17.328 18.828 1 96.94 66 ARG B CA 1
ATOM 1734 C C . ARG B 1 66 ? 4.473 16.297 17.766 1 96.94 66 ARG B C 1
ATOM 1736 O O . ARG B 1 66 ? 5.645 15.93 17.625 1 96.94 66 ARG B O 1
ATOM 1743 N N . VAL B 1 67 ? 3.527 15.859 17.016 1 97.38 67 VAL B N 1
ATOM 1744 C CA . VAL B 1 67 ? 3.711 14.828 15.992 1 97.38 67 VAL B CA 1
ATOM 1745 C C . VAL B 1 67 ? 4.637 15.344 14.891 1 97.38 67 VAL B C 1
ATOM 1747 O O . VAL B 1 67 ? 5.562 14.648 14.477 1 97.38 67 VAL B O 1
ATOM 1750 N N . THR B 1 68 ? 4.434 16.562 14.453 1 97.94 68 THR B N 1
ATOM 1751 C CA . THR B 1 68 ? 5.227 17.109 13.352 1 97.94 68 THR B CA 1
ATOM 1752 C C . THR B 1 68 ? 6.633 17.453 13.828 1 97.94 68 THR B C 1
ATOM 1754 O O . THR B 1 68 ? 7.594 17.359 13.062 1 97.94 68 THR B O 1
ATOM 1757 N N . ASP B 1 69 ? 6.789 17.844 15.078 1 98.19 69 ASP B N 1
ATOM 1758 C CA . ASP B 1 69 ? 8.117 18.094 15.641 1 98.19 69 ASP B CA 1
ATOM 1759 C C . ASP B 1 69 ? 8.93 16.812 15.703 1 98.19 69 ASP B C 1
ATOM 1761 O O . ASP B 1 69 ? 10.117 16.797 15.367 1 98.19 69 ASP B O 1
ATOM 1765 N N . ASP B 1 70 ? 8.305 15.781 16.188 1 98.38 70 ASP B N 1
ATOM 1766 C CA . ASP B 1 70 ? 8.969 14.484 16.203 1 98.38 70 ASP B CA 1
ATOM 1767 C C . ASP B 1 70 ? 9.398 14.062 14.797 1 98.38 70 ASP B C 1
ATOM 1769 O O . ASP B 1 70 ? 10.516 13.594 14.602 1 98.38 70 ASP B O 1
ATOM 1773 N N . ALA B 1 71 ? 8.531 14.258 13.82 1 98.69 71 ALA B N 1
ATOM 1774 C CA . ALA B 1 71 ? 8.852 13.93 12.438 1 98.69 71 ALA B CA 1
ATOM 1775 C C . ALA B 1 71 ? 10.039 14.742 11.938 1 98.69 71 ALA B C 1
ATOM 1777 O O . ALA B 1 71 ? 10.938 14.211 11.281 1 98.69 71 ALA B O 1
ATOM 1778 N N . ALA B 1 72 ? 10.047 16 12.273 1 98.62 72 ALA B N 1
ATOM 1779 C CA . ALA B 1 72 ? 11.141 16.875 11.867 1 98.62 72 ALA B CA 1
ATOM 1780 C C . ALA B 1 72 ? 12.469 16.391 12.438 1 98.62 72 ALA B C 1
ATOM 1782 O O . ALA B 1 72 ? 13.484 16.359 11.727 1 98.62 72 ALA B O 1
ATOM 1783 N N . ARG B 1 73 ? 12.445 16.062 13.648 1 98.56 73 ARG B N 1
ATOM 1784 C CA . ARG B 1 73 ? 13.648 15.562 14.305 1 98.56 73 ARG B CA 1
ATOM 1785 C C . ARG B 1 73 ? 14.148 14.289 13.625 1 98.56 73 ARG B C 1
ATOM 1787 O O . ARG B 1 73 ? 15.344 14.133 13.406 1 98.56 73 ARG B O 1
ATOM 1794 N N . ARG B 1 74 ? 13.281 13.453 13.305 1 98.38 74 ARG B N 1
ATOM 1795 C CA . ARG B 1 74 ? 13.641 12.172 12.711 1 98.38 74 ARG B CA 1
ATOM 1796 C C . ARG B 1 74 ? 14.133 12.352 11.281 1 98.38 74 ARG B C 1
ATOM 1798 O O . ARG B 1 74 ? 15.039 11.633 10.836 1 98.38 74 ARG B O 1
ATOM 1805 N N . LEU B 1 75 ? 13.516 13.273 10.586 1 98.62 75 LEU B N 1
ATOM 1806 C CA . LEU B 1 75 ? 14.023 13.625 9.258 1 98.62 75 LEU B CA 1
ATOM 1807 C C . LEU B 1 75 ? 15.469 14.102 9.344 1 98.62 75 LEU B C 1
ATOM 1809 O O . LEU B 1 75 ? 16.328 13.625 8.594 1 98.62 75 LEU B O 1
ATOM 1813 N N . LYS B 1 76 ? 15.672 14.984 10.227 1 98.19 76 LYS B N 1
ATOM 1814 C CA . LYS B 1 76 ? 17 15.555 10.406 1 98.19 76 LYS B CA 1
ATOM 1815 C C . LYS B 1 76 ? 18.016 14.484 10.797 1 98.19 76 LYS B C 1
ATOM 1817 O O . LYS B 1 76 ? 19.109 14.43 10.258 1 98.19 76 LYS B O 1
ATOM 1822 N N . ALA B 1 77 ? 17.641 13.641 11.688 1 97.81 77 ALA B N 1
ATOM 1823 C CA . ALA B 1 77 ? 18.516 12.594 12.203 1 97.81 77 ALA B CA 1
ATOM 1824 C C . ALA B 1 77 ? 18.938 11.641 11.086 1 97.81 77 ALA B C 1
ATOM 1826 O O . ALA B 1 77 ? 20.031 11.07 11.133 1 97.81 77 ALA B O 1
ATOM 1827 N N . ARG B 1 78 ? 18.141 11.547 10.062 1 97.12 78 ARG B N 1
ATOM 1828 C CA . ARG B 1 78 ? 18.422 10.594 8.984 1 97.12 78 ARG B CA 1
ATOM 1829 C C . ARG B 1 78 ? 18.844 11.32 7.711 1 97.12 78 ARG B C 1
ATOM 1831 O O . ARG B 1 78 ? 19 10.695 6.66 1 97.12 78 ARG B O 1
ATOM 1838 N N . ASP B 1 79 ? 18.953 12.648 7.84 1 97.69 79 ASP B N 1
ATOM 1839 C CA . ASP B 1 79 ? 19.344 13.5 6.719 1 97.69 79 ASP B CA 1
ATOM 1840 C C . ASP B 1 79 ? 18.391 13.328 5.543 1 97.69 79 ASP B C 1
ATOM 1842 O O . ASP B 1 79 ? 18.828 13.148 4.402 1 97.69 79 ASP B O 1
ATOM 1846 N N . VAL B 1 80 ? 17.125 13.242 5.844 1 98.19 80 VAL B N 1
ATOM 1847 C CA . VAL B 1 80 ? 16.094 13.141 4.828 1 98.19 80 VAL B CA 1
ATOM 1848 C C . VAL B 1 80 ? 15.508 14.523 4.547 1 98.19 80 VAL B C 1
ATOM 1850 O O . VAL B 1 80 ? 15.148 15.258 5.477 1 98.19 80 VAL B O 1
ATOM 1853 N N . ALA B 1 81 ? 15.43 14.859 3.268 1 98.38 81 ALA B N 1
ATOM 1854 C CA . ALA B 1 81 ? 14.867 16.156 2.889 1 98.38 81 ALA B CA 1
ATOM 1855 C C . ALA B 1 81 ? 13.352 16.156 3.055 1 98.38 81 ALA B C 1
ATOM 1857 O O . ALA B 1 81 ? 12.68 15.172 2.744 1 98.38 81 ALA B O 1
ATOM 1858 N N . GLY B 1 82 ? 12.805 17.25 3.549 1 97.81 82 GLY B N 1
ATOM 1859 C CA . GLY B 1 82 ? 11.367 17.422 3.678 1 97.81 82 GLY B CA 1
ATOM 1860 C C . GLY B 1 82 ? 10.969 18.219 4.906 1 97.81 82 GLY B C 1
ATOM 1861 O O . GLY B 1 82 ? 11.812 18.531 5.75 1 97.81 82 GLY B O 1
ATOM 1862 N N . THR B 1 83 ? 9.742 18.625 4.922 1 96.88 83 THR B N 1
ATOM 1863 C CA . THR B 1 83 ? 9.203 19.406 6.031 1 96.88 83 THR B CA 1
ATOM 1864 C C . THR B 1 83 ? 7.832 18.875 6.445 1 96.88 83 THR B C 1
ATOM 1866 O O . THR B 1 83 ? 6.918 18.797 5.625 1 96.88 83 THR B O 1
ATOM 1869 N N . PRO B 1 84 ? 7.77 18.547 7.734 1 98.31 84 PRO B N 1
ATOM 1870 C CA . PRO B 1 84 ? 6.438 18.172 8.211 1 98.31 84 PRO B CA 1
ATOM 1871 C C . PRO B 1 84 ? 5.445 19.328 8.172 1 98.31 84 PRO B C 1
ATOM 1873 O O . PRO B 1 84 ? 5.844 20.484 8.297 1 98.31 84 PRO B O 1
ATOM 1876 N N . GLN B 1 85 ? 4.215 19.016 7.984 1 96.56 85 GLN B N 1
ATOM 1877 C CA . GLN B 1 85 ? 3.211 20.078 7.941 1 96.56 85 GLN B CA 1
ATOM 1878 C C . GLN B 1 85 ? 1.938 19.656 8.672 1 96.56 85 GLN B C 1
ATOM 1880 O O . GLN B 1 85 ? 1.613 18.469 8.742 1 96.56 85 GLN B O 1
ATOM 1885 N N . ILE B 1 86 ? 1.292 20.609 9.25 1 95.12 86 ILE B N 1
ATOM 1886 C CA . ILE B 1 86 ? -0.071 20.5 9.75 1 95.12 86 ILE B CA 1
ATOM 1887 C C . ILE B 1 86 ? -1.052 21.078 8.734 1 95.12 86 ILE B C 1
ATOM 1889 O O . ILE B 1 86 ? -0.889 22.203 8.281 1 95.12 86 ILE B O 1
ATOM 1893 N N . SER B 1 87 ? -1.953 20.266 8.32 1 92.88 87 SER B N 1
ATOM 1894 C CA . SER B 1 87 ? -2.928 20.688 7.32 1 92.88 87 SER B CA 1
ATOM 1895 C C . SER B 1 87 ? -4.344 20.656 7.883 1 92.88 87 SER B C 1
ATOM 1897 O O . SER B 1 87 ? -4.715 19.719 8.594 1 92.88 87 SER B O 1
ATOM 1899 N N . ASN B 1 88 ? -5.117 21.672 7.551 1 87.56 88 ASN B N 1
ATOM 1900 C CA . ASN B 1 88 ? -6.5 21.75 8.008 1 87.56 88 ASN B CA 1
ATOM 1901 C C . ASN B 1 88 ? -7.477 21.328 6.914 1 87.56 88 ASN B C 1
ATOM 1903 O O . ASN B 1 88 ? -7.277 21.641 5.742 1 87.56 88 ASN B O 1
ATOM 1907 N N . VAL B 1 89 ? -8.477 20.531 7.379 1 84.19 89 VAL B N 1
ATOM 1908 C CA . VAL B 1 89 ? -9.555 20.203 6.445 1 84.19 89 VAL B CA 1
ATOM 1909 C C . VAL B 1 89 ? -10.336 21.469 6.113 1 84.19 89 VAL B C 1
ATOM 1911 O O . VAL B 1 89 ? -10.609 22.297 6.996 1 84.19 89 VAL B O 1
ATOM 1914 N N . ALA B 1 90 ? -10.516 21.734 4.824 1 75 90 ALA B N 1
ATOM 1915 C CA . ALA B 1 90 ? -11.289 22.906 4.426 1 75 90 ALA B CA 1
ATOM 1916 C C . ALA B 1 90 ? -12.75 22.766 4.848 1 75 90 ALA B C 1
ATOM 1918 O O . ALA B 1 90 ? -13.273 21.641 4.945 1 75 90 ALA B O 1
ATOM 1919 N N . PRO B 1 91 ? -13.383 23.844 5.277 1 67.94 91 PRO B N 1
ATOM 1920 C CA . PRO B 1 91 ? -14.781 23.844 5.711 1 67.94 91 PRO B CA 1
ATOM 1921 C C . PRO B 1 91 ? -15.719 23.219 4.676 1 67.94 91 PRO B C 1
ATOM 1923 O O . PRO B 1 91 ? -16.75 22.656 5.031 1 67.94 91 PRO B O 1
ATOM 1926 N N . ALA B 1 92 ? -15.469 23.297 3.441 1 60.78 92 ALA B N 1
ATOM 1927 C CA . ALA B 1 92 ? -16.438 22.953 2.4 1 60.78 92 ALA B CA 1
ATOM 1928 C C . ALA B 1 92 ? -16.594 21.438 2.281 1 60.78 92 ALA B C 1
ATOM 1930 O O . ALA B 1 92 ? -16.812 20.922 1.187 1 60.78 92 ALA B O 1
ATOM 1931 N N . GLY B 1 93 ? -16.562 20.781 3.414 1 64.69 93 GLY B N 1
ATOM 1932 C CA . GLY B 1 93 ? -16.969 19.391 3.33 1 64.69 93 GLY B CA 1
ATOM 1933 C C . GLY B 1 93 ? -15.812 18.453 3.029 1 64.69 93 GLY B C 1
ATOM 1934 O O . GLY B 1 93 ? -16.016 17.266 2.77 1 64.69 93 GLY B O 1
ATOM 1935 N N . GLU B 1 94 ? -14.727 19.016 2.984 1 74.25 94 GLU B N 1
ATOM 1936 C CA . GLU B 1 94 ? -13.594 18.109 2.803 1 74.25 94 GLU B CA 1
ATOM 1937 C C . GLU B 1 94 ? -13.281 17.359 4.09 1 74.25 94 GLU B C 1
ATOM 1939 O O . GLU B 1 94 ? -13.406 17.906 5.188 1 74.25 94 GLU B O 1
ATOM 1944 N N . ASP B 1 95 ? -13.086 16.062 3.885 1 89.31 95 ASP B N 1
ATOM 1945 C CA . ASP B 1 95 ? -12.719 15.242 5.039 1 89.31 95 ASP B CA 1
ATOM 1946 C C . ASP B 1 95 ? -11.234 14.867 4.992 1 89.31 95 ASP B C 1
ATOM 1948 O O . ASP B 1 95 ? -10.5 15.32 4.109 1 89.31 95 ASP B O 1
ATOM 1952 N N . ILE B 1 96 ? -10.734 14.234 5.934 1 92.31 96 ILE B N 1
ATOM 1953 C CA . ILE B 1 96 ? -9.32 13.938 6.156 1 92.31 96 ILE B CA 1
ATOM 1954 C C . ILE B 1 96 ? -8.75 13.188 4.949 1 92.31 96 ILE B C 1
ATOM 1956 O O . ILE B 1 96 ? -7.711 13.578 4.414 1 92.31 96 ILE B O 1
ATOM 1960 N N . PRO B 1 97 ? -9.469 12.195 4.406 1 95.19 97 PRO B N 1
ATOM 1961 C CA . PRO B 1 97 ? -8.93 11.5 3.234 1 95.19 97 PRO B CA 1
ATOM 1962 C C . PRO B 1 97 ? -8.766 12.414 2.027 1 95.19 97 PRO B C 1
ATOM 1964 O O . PRO B 1 97 ? -7.754 12.352 1.326 1 95.19 97 PRO B O 1
ATOM 1967 N N . HIS B 1 98 ? -9.727 13.281 1.798 1 94.75 98 HIS B N 1
ATOM 1968 C CA . HIS B 1 98 ? -9.648 14.219 0.685 1 94.75 98 HIS B CA 1
ATOM 1969 C C . HIS B 1 98 ? -8.477 15.18 0.859 1 94.75 98 HIS B C 1
ATOM 1971 O O . HIS B 1 98 ? -7.797 15.523 -0.113 1 94.75 98 HIS B O 1
ATOM 1977 N N . ARG B 1 99 ? -8.281 15.562 2.086 1 95.25 99 ARG B N 1
ATOM 1978 C CA . ARG B 1 99 ? -7.172 16.469 2.35 1 95.25 99 ARG B CA 1
ATOM 1979 C C . ARG B 1 99 ? -5.832 15.781 2.113 1 95.25 99 ARG B C 1
ATOM 1981 O O . ARG B 1 99 ? -4.918 16.375 1.542 1 95.25 99 ARG B O 1
ATOM 1988 N N . ILE B 1 100 ? -5.672 14.539 2.504 1 97.31 100 ILE B N 1
ATOM 1989 C CA . ILE B 1 100 ? -4.445 13.773 2.307 1 97.31 100 ILE B C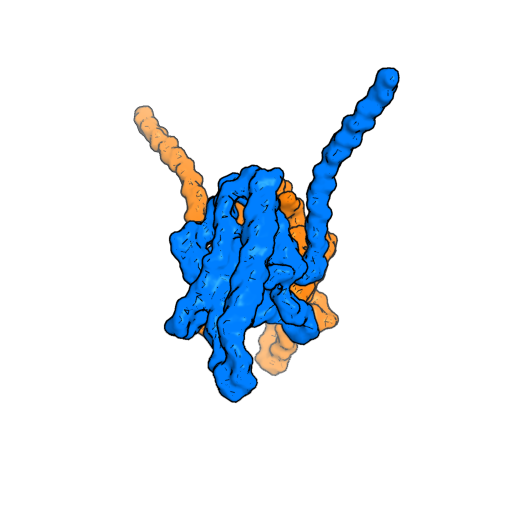A 1
ATOM 1990 C C . ILE B 1 100 ? -4.176 13.609 0.813 1 97.31 100 ILE B C 1
ATOM 1992 O O . ILE B 1 100 ? -3.078 13.906 0.336 1 97.31 100 ILE B O 1
ATOM 1996 N N . VAL B 1 101 ? -5.211 13.195 0.074 1 96.44 101 VAL B N 1
ATOM 1997 C CA . VAL B 1 101 ? -5.047 12.945 -1.354 1 96.44 101 VAL B CA 1
ATOM 1998 C C . VAL B 1 101 ? -4.848 14.266 -2.092 1 96.44 101 VAL B C 1
ATOM 2000 O O . VAL B 1 101 ? -4.059 14.344 -3.035 1 96.44 101 VAL B O 1
ATOM 2003 N N . GLY B 1 102 ? -5.602 15.289 -1.669 1 95.88 102 GLY B N 1
ATOM 2004 C CA . GLY B 1 102 ? -5.41 16.609 -2.244 1 95.88 102 GLY B CA 1
ATOM 2005 C C . GLY B 1 102 ? -4 17.141 -2.064 1 95.88 102 GLY B C 1
ATOM 2006 O O . GLY B 1 102 ? -3.41 17.672 -3.002 1 95.88 102 GLY B O 1
ATOM 2007 N N . LEU B 1 103 ? -3.436 16.984 -0.872 1 96.56 103 LEU B N 1
ATOM 2008 C CA . LEU B 1 103 ? -2.064 17.391 -0.601 1 96.56 103 LEU B CA 1
ATOM 2009 C C . LEU B 1 103 ? -1.075 16.594 -1.44 1 96.56 103 LEU B C 1
ATOM 2011 O O . LEU B 1 103 ? -0.104 17.156 -1.96 1 96.56 103 LEU B O 1
ATOM 2015 N N . ALA B 1 104 ? -1.261 15.312 -1.549 1 97.5 104 ALA B N 1
ATOM 2016 C CA . ALA B 1 104 ? -0.416 14.477 -2.398 1 97.5 104 ALA B CA 1
ATOM 2017 C C . ALA B 1 104 ? -0.365 15.016 -3.824 1 97.5 104 ALA B C 1
ATOM 2019 O O . ALA B 1 104 ? 0.705 15.078 -4.438 1 97.5 104 ALA B O 1
ATOM 2020 N N . LYS B 1 105 ? -1.503 15.398 -4.34 1 96.44 105 LYS B N 1
ATOM 2021 C CA . LYS B 1 105 ? -1.565 15.969 -5.68 1 96.44 105 LYS B CA 1
ATOM 2022 C C . LYS B 1 105 ? -0.816 17.297 -5.75 1 96.44 105 LYS B C 1
ATOM 2024 O O . LYS B 1 105 ? -0.053 17.531 -6.688 1 96.44 105 LYS B O 1
ATOM 2029 N N . GLU B 1 106 ? -1.047 18.141 -4.754 1 96.75 106 GLU B N 1
ATOM 2030 C CA . GLU B 1 106 ? -0.432 19.469 -4.703 1 96.75 106 GLU B CA 1
ATOM 2031 C C . GLU B 1 106 ? 1.09 19.375 -4.754 1 96.75 106 GLU B C 1
ATOM 2033 O O . GLU B 1 106 ? 1.749 20.188 -5.406 1 96.75 106 GLU B O 1
ATOM 2038 N N . ILE B 1 107 ? 1.658 18.359 -4.117 1 96.62 107 ILE B N 1
ATOM 2039 C CA . ILE B 1 107 ? 3.111 18.281 -4.035 1 96.62 107 ILE B CA 1
ATOM 2040 C C . ILE B 1 107 ? 3.625 17.266 -5.07 1 96.62 107 ILE B C 1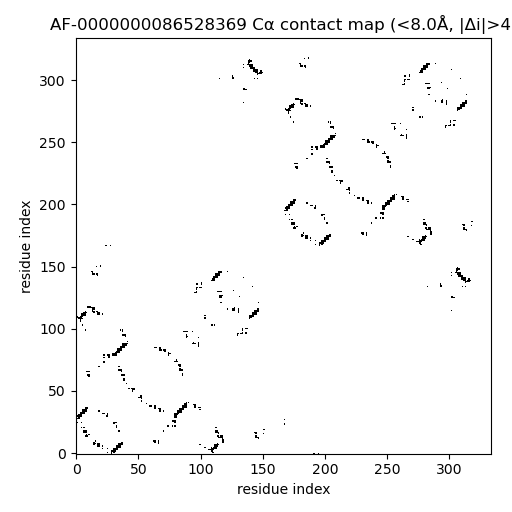
ATOM 2042 O O . ILE B 1 107 ? 4.797 16.891 -5.043 1 96.62 107 ILE B O 1
ATOM 2046 N N . GLU B 1 108 ? 2.682 16.75 -5.859 1 96.81 108 GLU B N 1
ATOM 2047 C CA . GLU B 1 108 ? 3.01 15.773 -6.891 1 96.81 108 GLU B CA 1
ATOM 2048 C C . GLU B 1 108 ? 3.678 14.539 -6.289 1 96.81 108 GLU B C 1
ATOM 2050 O O . GLU B 1 108 ? 4.707 14.078 -6.785 1 96.81 108 GLU B O 1
ATOM 2055 N N . ALA B 1 109 ? 3.111 14.133 -5.18 1 97.38 109 ALA B N 1
ATOM 2056 C CA . ALA B 1 109 ? 3.609 12.906 -4.559 1 97.38 109 ALA B CA 1
ATOM 2057 C C . ALA B 1 109 ? 3.477 11.719 -5.508 1 97.38 109 ALA B C 1
ATOM 2059 O O . ALA B 1 109 ? 2.473 11.586 -6.211 1 97.38 109 ALA B O 1
ATOM 2060 N N . ASP B 1 110 ? 4.508 10.922 -5.508 1 96.81 110 ASP B N 1
ATOM 2061 C CA . ASP B 1 110 ? 4.438 9.703 -6.305 1 96.81 110 ASP B CA 1
ATOM 2062 C C . ASP B 1 110 ? 4.332 8.469 -5.414 1 96.81 110 ASP B C 1
ATOM 2064 O O . ASP B 1 110 ? 4.328 7.34 -5.906 1 96.81 110 ASP B O 1
ATOM 2068 N N . LEU B 1 111 ? 4.156 8.711 -4.133 1 97.69 111 LEU B N 1
ATOM 2069 C CA . LEU B 1 111 ? 3.904 7.668 -3.146 1 97.69 111 LEU B CA 1
ATOM 2070 C C . LEU B 1 111 ? 3.236 8.242 -1.903 1 97.69 111 LEU B C 1
ATOM 2072 O O . LEU B 1 111 ? 3.66 9.281 -1.39 1 97.69 111 LEU B O 1
ATOM 2076 N N . ILE B 1 112 ? 2.178 7.648 -1.446 1 98.56 112 ILE B N 1
ATOM 2077 C CA . ILE B 1 112 ? 1.58 7.922 -0.145 1 98.56 112 ILE B CA 1
ATOM 2078 C C . ILE B 1 112 ? 1.854 6.758 0.806 1 98.56 112 ILE B C 1
ATOM 2080 O O . ILE B 1 112 ? 1.73 5.594 0.421 1 98.56 112 ILE B O 1
ATOM 2084 N N . ILE B 1 113 ? 2.279 7.027 2.025 1 98.69 113 ILE B N 1
ATOM 2085 C CA . ILE B 1 113 ? 2.508 6.016 3.049 1 98.69 113 ILE B CA 1
ATOM 2086 C C . ILE B 1 113 ? 1.622 6.297 4.262 1 98.69 113 ILE B C 1
ATOM 2088 O O . ILE B 1 113 ? 1.529 7.438 4.719 1 98.69 113 ILE B O 1
ATOM 2092 N N . MET B 1 114 ? 0.946 5.312 4.781 1 97.94 114 MET B N 1
ATOM 2093 C CA . MET B 1 114 ? 0.124 5.496 5.973 1 97.94 114 MET B CA 1
ATOM 2094 C C . MET B 1 114 ? -0.136 4.164 6.664 1 97.94 114 MET B C 1
ATOM 2096 O O . MET B 1 114 ? 0.095 3.102 6.082 1 97.94 114 MET B O 1
ATOM 2100 N N . GLY B 1 115 ? -0.493 4.211 7.891 1 96 115 GLY B N 1
ATOM 2101 C CA . GLY B 1 115 ? -0.92 3.025 8.617 1 96 115 GLY B CA 1
ATOM 2102 C C . GLY B 1 115 ? -2.297 2.537 8.211 1 96 115 GLY B C 1
ATOM 2103 O O . GLY B 1 115 ? -3.129 3.324 7.75 1 96 115 GLY B O 1
ATOM 2104 N N . THR B 1 116 ? -2.537 1.252 8.43 1 92.19 116 THR B N 1
ATOM 2105 C CA . THR B 1 116 ? -3.848 0.686 8.133 1 92.19 116 THR B CA 1
ATOM 2106 C C . THR B 1 116 ? -4.871 1.109 9.18 1 92.19 116 THR B C 1
ATOM 2108 O O . THR B 1 116 ? -6.078 1.076 8.93 1 92.19 116 THR B O 1
ATOM 2111 N N . HIS B 1 117 ? -4.297 1.414 10.359 1 89.12 117 HIS B N 1
ATOM 2112 C CA . HIS B 1 117 ? -5.141 1.829 11.469 1 89.12 117 HIS B CA 1
ATOM 2113 C C . HIS B 1 117 ? -4.598 3.092 12.133 1 89.12 117 HIS B C 1
ATOM 2115 O O . HIS B 1 117 ? -3.428 3.438 11.953 1 89.12 117 HIS B O 1
ATOM 2121 N N . GLY B 1 118 ? -5.547 3.734 12.836 1 86.75 118 GLY B N 1
ATOM 2122 C CA . GLY B 1 118 ? -5.176 4.969 13.508 1 86.75 118 GLY B CA 1
ATOM 2123 C C . GLY B 1 118 ? -5.402 4.922 15.008 1 86.75 118 GLY B C 1
ATOM 2124 O O . GLY B 1 118 ? -5.105 3.914 15.648 1 86.75 118 GLY B O 1
ATOM 2125 N N . ARG B 1 119 ? -5.859 6 15.461 1 81.62 119 ARG B N 1
ATOM 2126 C CA . ARG B 1 119 ? -5.93 6.25 16.891 1 81.62 119 ARG B CA 1
ATOM 2127 C C . ARG B 1 119 ? -6.977 5.359 17.547 1 81.62 119 ARG B C 1
ATOM 2129 O O . ARG B 1 119 ? -6.906 5.09 18.75 1 81.62 119 ARG B O 1
ATOM 2136 N N . ARG B 1 120 ? -7.934 4.945 16.812 1 76.19 120 ARG B N 1
ATOM 2137 C CA . ARG B 1 120 ? -8.984 4.125 17.406 1 76.19 120 ARG B CA 1
ATOM 2138 C C . ARG B 1 120 ? -8.547 2.666 17.5 1 76.19 120 ARG B C 1
ATOM 2140 O O . ARG B 1 120 ? -9.227 1.854 18.141 1 76.19 120 ARG B O 1
ATOM 2147 N N . GLY B 1 121 ? -7.297 2.365 17.125 1 68.62 121 GLY B N 1
ATOM 2148 C CA . GLY B 1 121 ? -6.734 1.028 17.234 1 68.62 121 GLY B CA 1
ATOM 2149 C C . GLY B 1 121 ? -7.438 0.014 16.344 1 68.62 121 GLY B C 1
ATOM 2150 O O . GLY B 1 121 ? -8.164 0.384 15.43 1 68.62 121 GLY B O 1
ATOM 2151 N N . VAL B 1 122 ? -6.969 -1.395 16.531 1 63.53 122 VAL B N 1
ATOM 2152 C CA . VAL B 1 122 ? -7.375 -2.5 15.672 1 63.53 122 VAL B CA 1
ATOM 2153 C C . VAL B 1 122 ? -8.742 -3.02 16.109 1 63.53 122 VAL B C 1
ATOM 2155 O O . VAL B 1 122 ? -9.258 -3.988 15.547 1 63.53 122 VAL B O 1
ATOM 2158 N N . GLN B 1 123 ? -9.391 -2.326 17.062 1 61.19 123 GLN B N 1
ATOM 2159 C CA . GLN B 1 123 ? -10.516 -3.025 17.688 1 61.19 123 GLN B CA 1
ATOM 2160 C C . GLN B 1 123 ? -11.297 -3.824 16.641 1 61.19 123 GLN B C 1
ATOM 2162 O O . GLN B 1 123 ? -11.531 -5.02 16.828 1 61.19 123 GLN B O 1
ATOM 2167 N N . ARG B 1 124 ? -12.297 -3.363 15.859 1 58.34 124 ARG B N 1
ATOM 2168 C CA . ARG B 1 124 ? -13.211 -4.195 15.086 1 58.34 124 ARG B CA 1
ATOM 2169 C C . ARG B 1 124 ? -12.969 -4.02 13.594 1 58.34 124 ARG B C 1
ATOM 2171 O O . ARG B 1 124 ? -13.547 -4.746 12.773 1 58.34 124 ARG B O 1
ATOM 2178 N N . LEU B 1 125 ? -12.047 -3.014 13.375 1 60.41 125 LEU B N 1
ATOM 2179 C CA . LEU B 1 125 ? -12.016 -2.742 11.945 1 60.41 125 LEU B CA 1
ATOM 2180 C C . LEU B 1 125 ? -10.758 -3.326 11.312 1 60.41 125 LEU B C 1
ATOM 2182 O O . LEU B 1 125 ? -9.688 -3.314 11.922 1 60.41 125 LEU B O 1
ATOM 2186 N N . PHE B 1 126 ? -10.883 -4 10.164 1 72.56 126 PHE B N 1
ATOM 2187 C CA . PHE B 1 126 ? -9.719 -4.578 9.492 1 72.56 126 PHE B CA 1
ATOM 2188 C C . PHE B 1 126 ? -8.914 -3.5 8.781 1 72.56 126 PHE B C 1
ATOM 2190 O O . PHE B 1 126 ? -7.684 -3.559 8.75 1 72.56 126 PHE B O 1
ATOM 2197 N N . LEU B 1 127 ? -9.539 -2.465 8.25 1 85.56 127 LEU B N 1
ATOM 2198 C CA . LEU B 1 127 ? -8.922 -1.296 7.629 1 85.56 127 LEU B CA 1
ATOM 2199 C C . LEU B 1 127 ? -9.578 -0.01 8.125 1 85.56 127 LEU B C 1
ATOM 2201 O O . LEU B 1 127 ? -10.805 0.106 8.125 1 85.56 127 LEU B O 1
ATOM 2205 N N . GLY B 1 128 ? -8.828 0.904 8.672 1 89.75 128 GLY B N 1
ATOM 2206 C CA . GLY B 1 128 ? -9.367 2.172 9.133 1 89.75 128 GLY B CA 1
ATOM 2207 C C . GLY B 1 128 ? -10.117 2.932 8.055 1 89.75 128 GLY B C 1
ATOM 2208 O O . GLY B 1 128 ? -9.812 2.793 6.867 1 89.75 128 GLY B O 1
ATOM 2209 N N . SER B 1 129 ? -11.023 3.805 8.453 1 89.25 129 SER B N 1
ATOM 2210 C CA . SER B 1 129 ? -11.898 4.527 7.535 1 89.25 129 SER B CA 1
ATOM 2211 C C . SER B 1 129 ? -11.109 5.496 6.664 1 89.25 129 SER B C 1
ATOM 2213 O O . SER B 1 129 ? -11.375 5.613 5.465 1 89.25 129 SER B O 1
ATOM 2215 N N . VAL B 1 130 ? -10.133 6.184 7.273 1 92.94 130 VAL B N 1
ATOM 2216 C CA . VAL B 1 130 ? -9.328 7.133 6.508 1 92.94 130 VAL B CA 1
ATOM 2217 C C . VAL B 1 130 ? -8.461 6.379 5.504 1 92.94 130 VAL B C 1
ATOM 2219 O O . VAL B 1 130 ? -8.383 6.75 4.332 1 92.94 130 VAL B O 1
ATOM 2222 N N . ALA B 1 131 ? -7.816 5.34 5.973 1 93.75 131 ALA B N 1
ATOM 2223 C CA . ALA B 1 131 ? -6.977 4.523 5.098 1 93.75 131 ALA B CA 1
ATOM 2224 C C . ALA B 1 131 ? -7.777 3.986 3.914 1 93.75 131 ALA B C 1
ATOM 2226 O O . ALA B 1 131 ? -7.324 4.055 2.77 1 93.75 131 ALA B O 1
ATOM 2227 N N . GLU B 1 132 ? -8.93 3.471 4.184 1 90.19 132 GLU B N 1
ATOM 2228 C CA . GLU B 1 132 ? -9.781 2.924 3.133 1 90.19 132 GLU B CA 1
ATOM 2229 C C . GLU B 1 132 ? -10.141 3.99 2.1 1 90.19 132 GLU B C 1
ATOM 2231 O O . GLU B 1 132 ? -10.055 3.744 0.895 1 90.19 132 GLU B O 1
ATOM 2236 N N . ARG B 1 133 ? -10.531 5.094 2.561 1 92.06 133 ARG B N 1
ATOM 2237 C CA . ARG B 1 133 ? -10.969 6.152 1.656 1 92.06 133 ARG B CA 1
ATOM 2238 C C . ARG B 1 133 ? -9.789 6.738 0.888 1 92.06 133 ARG B C 1
ATOM 2240 O O . ARG B 1 133 ? -9.922 7.102 -0.281 1 92.06 133 ARG B O 1
ATOM 2247 N N . VAL B 1 134 ? -8.625 6.852 1.47 1 95.25 134 VAL B N 1
ATOM 2248 C CA . VAL B 1 134 ? -7.434 7.293 0.75 1 95.25 134 VAL B CA 1
ATOM 2249 C C . VAL B 1 134 ? -7.129 6.32 -0.389 1 95.25 134 VAL B C 1
ATOM 2251 O O . VAL B 1 134 ? -6.832 6.742 -1.511 1 95.25 134 VAL B O 1
ATOM 2254 N N . LEU B 1 135 ? -7.23 5.062 -0.096 1 93.25 135 LEU B N 1
ATOM 2255 C CA . LEU B 1 135 ? -6.98 4.055 -1.122 1 93.25 135 LEU B CA 1
ATOM 2256 C C . LEU B 1 135 ? -7.961 4.203 -2.279 1 93.25 135 LEU B C 1
ATOM 2258 O O . LEU B 1 135 ? -7.598 3.988 -3.438 1 93.25 135 LEU B O 1
ATOM 2262 N N . ARG B 1 136 ? -9.117 4.586 -1.992 1 89.75 136 ARG B N 1
ATOM 2263 C CA . ARG B 1 136 ? -10.156 4.73 -3.01 1 89.75 136 ARG B CA 1
ATOM 2264 C C . ARG B 1 136 ? -9.906 5.961 -3.873 1 89.75 136 ARG B C 1
ATOM 2266 O O . ARG B 1 136 ? -10.234 5.973 -5.059 1 89.75 136 ARG B O 1
ATOM 2273 N N . LEU B 1 137 ? -9.297 6.93 -3.291 1 91.81 137 LEU B N 1
ATOM 2274 C CA . LEU B 1 137 ? -9.195 8.227 -3.945 1 91.81 137 LEU B CA 1
ATOM 2275 C C . LEU B 1 137 ? -7.828 8.398 -4.598 1 91.81 137 LEU B C 1
ATOM 2277 O O . LEU B 1 137 ? -7.656 9.234 -5.488 1 91.81 137 LEU B O 1
ATOM 2281 N N . ALA B 1 138 ? -6.867 7.641 -4.129 1 93.81 138 ALA B N 1
ATOM 2282 C CA . ALA B 1 138 ? -5.473 7.863 -4.508 1 93.81 138 ALA B CA 1
ATOM 2283 C C . ALA B 1 138 ? -5.262 7.617 -5.996 1 93.81 138 ALA B C 1
ATOM 2285 O O . ALA B 1 138 ? -5.84 6.691 -6.57 1 93.81 138 ALA B O 1
ATOM 2286 N N . THR B 1 139 ? -4.371 8.445 -6.57 1 91.25 139 THR B N 1
ATOM 2287 C CA . THR B 1 139 ? -4.004 8.305 -7.977 1 91.25 139 THR B CA 1
ATOM 2288 C C . THR B 1 139 ? -2.535 7.914 -8.117 1 91.25 139 THR B C 1
ATOM 2290 O O . THR B 1 139 ? -2.004 7.867 -9.227 1 91.25 139 THR B O 1
ATOM 2293 N N . CYS B 1 140 ? -1.886 7.738 -7.086 1 95.38 140 CYS B N 1
ATOM 2294 C CA . CYS B 1 140 ? -0.523 7.223 -7.02 1 95.38 140 CYS B CA 1
ATOM 2295 C C . CYS B 1 140 ? -0.437 6.027 -6.082 1 95.38 140 CYS B C 1
ATOM 2297 O O . CYS B 1 140 ? -1.378 5.746 -5.336 1 95.38 140 CYS B O 1
ATOM 2299 N N . PRO B 1 141 ? 0.667 5.285 -6.102 1 97.44 141 PRO B N 1
ATOM 2300 C CA . PRO B 1 141 ? 0.834 4.133 -5.215 1 97.44 141 PRO B CA 1
ATOM 2301 C C . PRO B 1 141 ? 0.689 4.504 -3.738 1 97.44 141 PRO B C 1
ATOM 2303 O O . PRO B 1 141 ? 1.078 5.602 -3.332 1 97.44 141 PRO B O 1
ATOM 2306 N N . VAL B 1 142 ? 0.093 3.604 -2.971 1 98 142 VAL B N 1
ATOM 2307 C CA . VAL B 1 142 ? -0.072 3.779 -1.53 1 98 142 VAL B CA 1
ATOM 2308 C C . VAL B 1 142 ? 0.559 2.602 -0.791 1 98 142 VAL B C 1
ATOM 2310 O O . VAL B 1 142 ? 0.217 1.444 -1.046 1 98 142 VAL B O 1
ATOM 2313 N N . LEU B 1 143 ? 1.499 2.893 0.05 1 98.06 143 LEU B N 1
ATOM 2314 C CA . LEU B 1 143 ? 2.102 1.894 0.925 1 98.06 143 LEU B CA 1
ATOM 2315 C C . LEU B 1 143 ? 1.4 1.866 2.279 1 98.06 143 LEU B C 1
ATOM 2317 O O . LEU B 1 143 ? 1.429 2.854 3.02 1 98.06 143 LEU B O 1
ATOM 2321 N N . MET B 1 144 ? 0.794 0.736 2.57 1 97.5 144 MET B N 1
ATOM 2322 C CA . MET B 1 144 ? 0.054 0.549 3.814 1 97.5 144 MET B CA 1
ATOM 2323 C C . MET B 1 144 ? 0.884 -0.229 4.828 1 97.5 144 MET B C 1
ATOM 2325 O O . MET B 1 144 ? 1.415 -1.296 4.516 1 97.5 144 MET B O 1
ATOM 2329 N N . ILE B 1 145 ? 0.98 0.315 6.008 1 96.5 145 ILE B N 1
ATOM 2330 C CA . ILE B 1 145 ? 1.69 -0.339 7.102 1 96.5 145 ILE B CA 1
ATOM 2331 C C . ILE B 1 145 ? 0.686 -0.918 8.094 1 96.5 145 ILE B C 1
ATOM 2333 O O . ILE B 1 145 ? 0.023 -0.175 8.828 1 96.5 145 ILE B O 1
ATOM 2337 N N . PRO B 1 146 ? 0.592 -2.225 8.141 1 92.25 146 PRO B N 1
ATOM 2338 C CA . PRO B 1 146 ? -0.355 -2.826 9.078 1 92.25 146 PRO B CA 1
ATOM 2339 C C . PRO B 1 146 ? 0.085 -2.68 10.539 1 92.25 146 PRO B C 1
ATOM 2341 O O . PRO B 1 146 ? 1.279 -2.549 10.812 1 92.25 146 PRO B O 1
ATOM 2344 N N . ALA B 1 147 ? -0.901 -2.691 11.445 1 83.12 147 ALA B N 1
ATOM 2345 C CA . ALA B 1 147 ? -0.634 -2.578 12.883 1 83.12 147 ALA B CA 1
ATOM 2346 C C . ALA B 1 147 ? 0.246 -3.725 13.367 1 83.12 147 ALA B C 1
ATOM 2348 O O . ALA B 1 147 ? 1.044 -3.555 14.289 1 83.12 147 ALA B O 1
ATOM 2349 N N . GLY B 1 148 ? 0.174 -4.883 12.758 1 78.5 148 GLY B N 1
ATOM 2350 C CA . GLY B 1 148 ? 0.911 -6.055 13.203 1 78.5 148 GLY B CA 1
ATOM 2351 C C . GLY B 1 148 ? 2.314 -6.133 12.633 1 78.5 148 GLY B C 1
ATOM 2352 O O . GLY B 1 148 ? 3.053 -7.078 12.914 1 78.5 148 GLY B O 1
ATOM 2353 N N . CYS B 1 149 ? 2.721 -5.168 11.797 1 82.25 149 CYS B N 1
ATOM 2354 C CA . CYS B 1 149 ? 4.051 -5.184 11.203 1 82.25 149 CYS B CA 1
ATOM 2355 C C . CYS B 1 149 ? 5.117 -4.859 12.242 1 82.25 149 CYS B C 1
ATOM 2357 O O . CYS B 1 149 ? 4.953 -3.932 13.039 1 82.25 149 CYS B O 1
ATOM 2359 N N . PRO B 1 150 ? 6.109 -5.789 12.273 1 69.81 150 PRO B N 1
ATOM 2360 C CA . PRO B 1 150 ? 7.168 -5.5 13.234 1 69.81 150 PRO B CA 1
ATOM 2361 C C . PRO B 1 150 ? 7.883 -4.184 12.953 1 69.81 150 PRO B C 1
ATOM 2363 O O . PRO B 1 150 ? 8.016 -3.785 11.797 1 69.81 150 PRO B O 1
ATOM 2366 N N . SER B 1 151 ? 7.895 -3.383 13.914 1 59.69 151 SER B N 1
ATOM 2367 C CA . SER B 1 151 ? 8.633 -2.129 13.789 1 59.69 151 SER B CA 1
ATOM 2368 C C . SER B 1 151 ? 10.109 -2.385 13.477 1 59.69 151 SER B C 1
ATOM 2370 O O . SER B 1 151 ? 10.688 -3.357 13.961 1 59.69 151 SER B O 1
ATOM 2372 N N . GLY B 1 152 ? 10.539 -2.264 12.203 1 51.88 152 GLY B N 1
ATOM 2373 C CA . GLY B 1 152 ? 11.984 -2.391 12.047 1 51.88 152 GLY B CA 1
ATOM 2374 C C . GLY B 1 152 ? 12.758 -1.797 13.211 1 51.88 152 GLY B C 1
ATOM 2375 O O . GLY B 1 152 ? 12.391 -0.743 13.734 1 51.88 152 GLY B O 1
ATOM 2376 N N . LYS B 1 153 ? 13.156 -2.58 14.148 1 43.53 153 LYS B N 1
ATOM 2377 C CA . LYS B 1 153 ? 14 -2.082 15.234 1 43.53 153 LYS B CA 1
ATOM 2378 C C . LYS B 1 153 ? 14.875 -0.925 14.758 1 43.53 153 LYS B C 1
ATOM 2380 O O . LYS B 1 153 ? 15.594 -1.049 13.766 1 43.53 153 LYS B O 1
ATOM 2385 N N . PRO B 1 154 ? 14.523 0.277 15.188 1 41.16 154 PRO B N 1
ATOM 2386 C CA . PRO B 1 154 ? 15.5 1.337 14.906 1 41.16 154 PRO B CA 1
ATOM 2387 C C . PRO B 1 154 ? 16.938 0.839 14.938 1 41.16 154 PRO B C 1
ATOM 2389 O O . PRO B 1 154 ? 17.25 -0.102 15.664 1 41.16 154 PRO B O 1
ATOM 2392 N N . ALA B 1 155 ? 17.656 0.924 13.844 1 34.72 155 ALA B N 1
ATOM 2393 C CA . ALA B 1 155 ? 19.078 0.656 14.008 1 34.72 155 ALA B CA 1
ATOM 2394 C C . ALA B 1 155 ? 19.594 1.183 15.344 1 34.72 155 ALA B C 1
ATOM 2396 O O . ALA B 1 155 ? 19.375 2.348 15.688 1 34.72 155 ALA B O 1
ATOM 2397 N N . GLU B 1 156 ? 19.547 0.43 16.359 1 34.44 156 GLU B N 1
ATOM 2398 C CA . GLU B 1 156 ? 20.234 0.854 17.578 1 34.44 156 GLU B CA 1
ATOM 2399 C C . GLU B 1 156 ? 21.5 1.637 17.25 1 34.44 156 GLU B C 1
ATOM 2401 O O . GLU B 1 156 ? 22.359 1.148 16.516 1 34.44 156 GLU B O 1
ATOM 2406 N N . THR B 1 157 ? 21.406 2.893 17.016 1 33.94 157 THR B N 1
ATOM 2407 C CA . THR B 1 157 ? 22.656 3.66 17.094 1 33.94 157 THR B CA 1
ATOM 2408 C C . THR B 1 157 ? 23.562 3.119 18.188 1 33.94 157 THR B C 1
ATOM 2410 O O . THR B 1 157 ? 23.203 3.123 19.359 1 33.94 157 THR B O 1
ATOM 2413 N N . ALA B 1 158 ? 24.406 2.209 17.859 1 33.12 158 ALA B N 1
ATOM 2414 C CA . ALA B 1 158 ? 25.469 1.845 18.781 1 33.12 158 ALA B CA 1
ATOM 2415 C C . ALA B 1 158 ? 26.062 3.082 19.453 1 33.12 158 ALA B C 1
ATOM 2417 O O . ALA B 1 158 ? 26.734 3.889 18.812 1 33.12 158 ALA B O 1
ATOM 2418 N N . ALA B 1 159 ? 25.391 3.785 20.328 1 28.86 159 ALA B N 1
ATOM 2419 C CA . ALA B 1 159 ? 26.109 4.746 21.172 1 28.86 159 ALA B CA 1
ATOM 2420 C C . ALA B 1 159 ? 27.406 4.152 21.688 1 28.86 159 ALA B C 1
ATOM 2422 O O . ALA B 1 159 ? 27.406 3.129 22.375 1 28.86 159 ALA B O 1
ATOM 2423 N N . ALA B 1 160 ? 28.484 4.176 20.922 1 37.72 160 ALA B N 1
ATOM 2424 C CA . ALA B 1 160 ? 29.844 3.896 21.391 1 37.72 160 ALA B CA 1
ATOM 2425 C C . ALA B 1 160 ? 30.062 4.414 22.812 1 37.72 160 ALA B C 1
ATOM 2427 O O . ALA B 1 160 ? 29.984 5.617 23.047 1 37.72 160 ALA B O 1
ATOM 2428 N N . SER B 1 161 ? 29.594 3.654 23.75 1 37.22 161 SER B N 1
ATOM 2429 C CA . SER B 1 161 ? 30.031 3.926 25.125 1 37.22 161 SER B CA 1
ATOM 2430 C C . SER B 1 161 ? 31.5 4.301 25.172 1 37.22 161 SER B C 1
ATOM 2432 O O . SER B 1 161 ? 32.375 3.467 24.906 1 37.22 161 SER B O 1
ATOM 2434 N N . THR B 1 162 ? 31.922 5.375 24.641 1 39.66 162 THR B N 1
ATOM 2435 C CA . THR B 1 162 ? 33.25 5.855 24.953 1 39.66 162 THR B CA 1
ATOM 2436 C C . THR B 1 162 ? 33.469 5.863 26.469 1 39.66 162 THR B C 1
ATOM 2438 O O . THR B 1 162 ? 32.906 6.691 27.172 1 39.66 162 THR B O 1
ATOM 2441 N N . GLU B 1 163 ? 33.375 4.648 27.078 1 39.66 163 GLU B N 1
ATOM 2442 C CA . GLU B 1 163 ? 33.906 4.559 28.438 1 39.66 163 GLU B CA 1
ATOM 2443 C C . GLU B 1 163 ? 35.25 5.227 28.562 1 39.66 163 GLU B C 1
ATOM 2445 O O . GLU B 1 163 ? 36.219 4.793 27.938 1 39.66 163 GLU B O 1
ATOM 2450 N N . LYS B 1 164 ? 35.312 6.492 28.75 1 41.56 164 LYS B N 1
ATOM 2451 C CA . LYS B 1 164 ? 36.469 7.215 29.219 1 41.56 164 LYS B CA 1
ATOM 2452 C C . LYS B 1 164 ? 37.156 6.5 30.391 1 41.56 164 LYS B C 1
ATOM 2454 O O . LYS B 1 164 ? 36.5 6.211 31.391 1 41.56 164 LYS B O 1
ATOM 2459 N N . GLU B 1 165 ? 38.031 5.523 30.078 1 42.44 165 GLU B N 1
ATOM 2460 C CA . GLU B 1 165 ? 38.938 5.035 31.109 1 42.44 165 GLU B CA 1
ATOM 2461 C C . GLU B 1 165 ? 39.406 6.168 32.031 1 42.44 165 GLU B C 1
ATOM 2463 O O . GLU B 1 165 ? 39.781 7.238 31.562 1 42.44 165 GLU B O 1
ATOM 2468 N N . PRO B 1 166 ? 38.844 6.254 33.219 1 49.06 166 PRO B N 1
ATOM 2469 C CA . PRO B 1 166 ? 39.406 7.188 34.188 1 49.06 166 PRO B CA 1
ATOM 2470 C C . PRO B 1 166 ? 40.906 7.172 34.219 1 49.06 166 PRO B C 1
ATOM 2472 O O . PRO B 1 166 ? 41.531 6.109 34.062 1 49.06 166 PRO B O 1
ATOM 2475 N N . SER B 1 167 ? 41.594 8.25 33.75 1 38.12 167 SER B N 1
ATOM 2476 C CA . SER B 1 167 ? 43 8.414 34.156 1 38.12 167 SER B CA 1
ATOM 2477 C C . SER B 1 167 ? 43.156 8.383 35.656 1 38.12 167 SER B C 1
ATOM 2479 O O . SER B 1 167 ? 42.25 8.82 36.375 1 38.12 167 SER B O 1
#

Nearest PDB structures (foldseek):
  4wny-assembly1_A-2  TM=9.074E-01  e=1.977E-15  Burkholderia pseudomallei 1710b
  3hgm-assembly2_C  TM=8.558E-01  e=7.568E-11  Halomonas elongata
  3s3t-assembly1_A  TM=8.212E-01  e=2.535E-11  Lactiplantibacillus plantarum
  3hgm-assembly2_D  TM=8.162E-01  e=4.823E-11  Halomonas elongata
  5ahw-assembly2_C  TM=7.123E-01  e=4.300E-10  Mycolicibacterium smegmatis MC2 155

Solvent-accessible surface area (backbone atoms only — not comparable to full-atom values): 18041 Å² total; per-residue (Å²): 132,63,52,27,34,33,32,49,38,75,78,22,71,30,16,50,47,22,47,53,52,49,49,54,51,22,52,73,61,68,11,35,37,34,42,33,29,71,44,71,72,75,62,71,74,45,57,78,78,67,50,62,65,64,57,58,51,49,51,51,49,51,50,40,49,53,48,34,49,52,48,42,51,52,28,58,75,58,71,33,50,63,58,49,42,78,42,70,37,53,87,86,70,47,44,67,34,55,46,54,48,49,49,32,59,75,67,56,33,53,31,39,31,24,20,31,34,49,77,82,49,66,77,89,47,66,56,27,70,51,46,52,48,31,61,48,66,34,52,37,35,35,36,34,25,30,74,71,29,76,66,75,70,68,77,73,73,76,72,74,73,74,71,72,72,80,128,132,63,53,26,34,32,32,49,39,76,79,22,73,31,15,50,48,22,46,53,53,48,49,54,51,21,52,73,60,68,12,35,37,33,41,34,29,71,44,72,71,77,61,70,74,44,56,76,81,66,50,60,66,64,56,57,51,50,51,52,49,52,49,41,50,54,47,35,48,54,48,41,52,52,29,57,76,59,71,33,50,65,57,48,42,78,42,71,37,52,85,88,71,48,44,65,34,54,44,55,48,50,49,31,58,74,67,56,33,54,30,38,31,25,20,30,33,50,78,81,50,67,76,88,52,65,58,29,71,53,44,51,48,31,60,49,67,36,52,34,34,35,38,33,25,31,73,70,29,75,66,74,69,68,77,72,72,76,72,74,74,74,71,73,72,79,127

Sequence (334 aa):
MYSNILVALDGSDTSSRALDAALAIASETGARLTPVYVVDFLVPAYDMYGYDPSILVDAFREEGLRVTDDAARRLKARDVAGTPQISNVAPAGEDIPHRIVGLAKEIEADLIIMGTHGRRGVQRLFLGSVAERVLRLATCPVLMIPAGCPSGKPAETAAASTEKEPSMYSNILVALDGSDTSSRALDAALAIASETGARLTPVYVVDFLVPAYDMYGYDPSILVDAFREEGLRVTDDAARRLKARDVAGTPQISNVAPAGEDIPHRIVGLAKEIEADLIIMGTHGRRGVQRLFLGSVAERVLRLATCPVLMIPAGCPSGKPAETAAASTEKEPS

InterPro domains:
  IPR006015 Universal stress protein A family [PIRSF006276] (1-146)
  IPR006015 Universal stress protein A family [PR01438] (2-20)
  IPR006015 Universal stress protein A family [PR01438] (106-118)
  IPR006015 Universal stress protein A family [PR01438] (124-146)
  IPR006016 UspA [PF00582] (1-146)
  IPR014729 Rossmann-like alpha/beta/alpha sandwich fold [G3DSA:3.40.50.620] (1-147)